Protein AF-A0A2E0SCM3-F1 (afdb_monomer)

Sequence (225 aa):
MTEDISVTEDDSVKTGTGQPQTIWQNRWVLVVGIIVVVPALVLLMLDLDSKPVPVPPQSAEEMLAIEAEMMPDSPSEELDEPGIYNARFYEVKQVVFPDDEYVIGVEVNGHACAYLLAGMNDIDQHIVHHQLGGQEFTVTYCDKSECIAVYDKAGTTAEIRNGGFSGETLWILYDGQRFEQDAEEIPLKSFPSVKTTWAEWKQQHPETLVYVGLGMSHGPTLKDE

pLDDT: mean 77.99, std 21.01, range [32.34, 98.69]

Solvent-accessible surface area (backbone atoms only — not comparable to full-atom values): 13600 Å² total; per-residue (Å²): 132,80,90,82,89,86,89,83,90,84,87,88,86,82,88,86,91,80,86,88,82,74,92,77,81,59,66,65,60,57,55,51,45,54,68,46,50,49,56,49,49,49,54,61,69,49,56,89,75,65,65,76,75,77,70,70,72,71,42,75,64,51,49,48,48,51,48,43,69,76,45,57,96,51,62,59,99,69,42,75,40,75,39,37,70,84,69,71,69,37,51,61,88,48,46,37,73,66,53,80,40,51,21,42,40,37,72,35,89,93,39,41,37,35,37,32,50,70,23,22,57,50,97,78,37,30,32,39,42,46,76,49,68,91,43,47,32,35,45,36,40,30,70,75,61,66,47,73,48,33,32,47,40,79,94,58,88,66,59,70,25,40,34,41,47,61,86,57,39,40,22,34,27,45,82,94,40,79,37,54,69,85,49,87,79,55,98,59,50,79,40,81,68,42,84,43,36,40,47,64,48,44,69,78,39,69,83,20,35,35,33,57,50,95,55,71,76,84,51,69,55,53,57,86,131

Foldseek 3Di:
DDDDDDDDDDDDDDDDDDDDDDPPPPPVVVVCCCVPVVVVVVVVVVPPPPPPPCPPPCPVVNVVVVVCVVPPLFDPLPDWAAAAEPFDWDAPVFWDDDQQFKWKWDDDPNAIATEGLLQQADQRRQWYWDQDPNWTKIWGAQPQVRDTFIFGCPPDPWGFTFSGDDNSFTWTQTPNDIDTPPDPPPPTDTDDIDIDGNNVRCVVVVGYIYGRHPDCSPHGGTDDD

Structure (mmCIF, N/CA/C/O backbone):
data_AF-A0A2E0SCM3-F1
#
_entry.id   AF-A0A2E0SCM3-F1
#
loop_
_atom_site.group_PDB
_atom_site.id
_atom_site.type_symbol
_atom_site.label_atom_id
_atom_site.label_alt_id
_atom_site.label_comp_id
_atom_site.label_asym_id
_atom_site.label_entity_id
_atom_site.label_seq_id
_atom_site.pdbx_PDB_ins_code
_atom_site.Cartn_x
_atom_site.Cartn_y
_atom_site.Cartn_z
_atom_site.occupancy
_atom_site.B_iso_or_equiv
_atom_site.auth_seq_id
_atom_site.auth_comp_id
_atom_site.auth_asym_id
_atom_site.auth_atom_id
_atom_site.pdbx_PDB_model_num
ATOM 1 N N . MET A 1 1 ? -61.431 -28.759 -61.951 1.00 33.09 1 MET A N 1
ATOM 2 C CA . MET A 1 1 ? -62.354 -29.607 -62.730 1.00 33.09 1 MET A CA 1
ATOM 3 C C . MET A 1 1 ? -61.650 -29.955 -64.029 1.00 33.09 1 MET A C 1
ATOM 5 O O . MET A 1 1 ? -61.246 -29.010 -64.692 1.00 33.09 1 MET A O 1
ATOM 9 N N . THR A 1 2 ? -61.501 -31.268 -64.282 1.00 35.12 2 THR A N 1
ATOM 10 C CA . THR A 1 2 ? -61.249 -31.978 -65.567 1.00 35.12 2 THR A CA 1
ATOM 11 C C . THR A 1 2 ? -59.959 -31.618 -66.325 1.00 35.12 2 THR A C 1
ATOM 13 O O . THR A 1 2 ? -59.787 -30.471 -66.715 1.00 35.12 2 THR A O 1
ATOM 16 N N . GLU A 1 3 ? -58.947 -32.503 -66.398 1.00 35.50 3 GLU A N 1
ATOM 17 C CA . GLU A 1 3 ? -58.822 -33.647 -67.353 1.00 35.50 3 GLU A CA 1
ATOM 18 C C . GLU A 1 3 ? -58.949 -33.140 -68.809 1.00 35.50 3 GLU A C 1
ATOM 20 O O . GLU A 1 3 ? -59.887 -32.416 -69.113 1.00 35.50 3 GLU A O 1
ATOM 25 N N . ASP A 1 4 ? -58.074 -33.410 -69.779 1.00 36.94 4 ASP A N 1
ATOM 26 C CA . ASP A 1 4 ? -57.231 -34.577 -70.041 1.00 36.94 4 ASP A CA 1
ATOM 27 C C . ASP A 1 4 ? -56.356 -34.298 -71.303 1.00 36.94 4 ASP A C 1
ATOM 29 O O . ASP A 1 4 ? -56.582 -33.303 -71.992 1.00 36.94 4 ASP A O 1
ATOM 33 N N . ILE A 1 5 ? -55.467 -35.239 -71.661 1.00 35.06 5 ILE A N 1
ATOM 34 C CA . ILE A 1 5 ? -54.971 -35.532 -73.036 1.00 35.06 5 ILE A CA 1
ATOM 35 C C . ILE A 1 5 ? -53.894 -34.612 -73.671 1.00 35.06 5 ILE A C 1
ATOM 37 O O . ILE A 1 5 ? -54.154 -33.517 -74.159 1.00 35.06 5 ILE A O 1
ATOM 41 N N . SER A 1 6 ? -52.669 -35.126 -73.850 1.00 33.53 6 SER A N 1
ATOM 42 C CA . SER A 1 6 ? -52.218 -35.822 -75.083 1.00 33.53 6 SER A CA 1
ATOM 43 C C . SER A 1 6 ? -50.693 -35.956 -75.144 1.00 33.53 6 SER A C 1
ATOM 45 O O . SER A 1 6 ? -49.940 -34.990 -75.081 1.00 33.53 6 SER A O 1
ATOM 47 N N . VAL A 1 7 ? -50.269 -37.203 -75.323 1.00 34.19 7 VAL A N 1
ATOM 48 C CA . VAL A 1 7 ? -48.947 -37.643 -75.771 1.00 34.19 7 VAL A CA 1
ATOM 49 C C . VAL A 1 7 ? -48.862 -37.487 -77.290 1.00 34.19 7 VAL A C 1
ATOM 51 O O . VAL A 1 7 ? -49.822 -37.837 -77.974 1.00 34.19 7 VAL A O 1
ATOM 54 N N . THR A 1 8 ? -47.698 -37.097 -77.814 1.00 34.69 8 THR A N 1
ATOM 55 C CA . THR A 1 8 ? -47.214 -37.593 -79.115 1.00 34.69 8 THR A CA 1
ATOM 56 C C . THR A 1 8 ? -45.707 -37.835 -79.060 1.00 34.69 8 THR A C 1
ATOM 58 O O . THR A 1 8 ? -44.917 -36.897 -78.952 1.00 34.69 8 THR A O 1
ATOM 61 N N . GLU A 1 9 ? -45.353 -39.117 -79.118 1.00 34.22 9 GLU A N 1
ATOM 62 C CA . GLU A 1 9 ? -44.085 -39.667 -79.603 1.00 34.22 9 GLU A CA 1
ATOM 63 C C . GLU A 1 9 ? -43.934 -39.434 -81.116 1.00 34.22 9 GLU A C 1
ATOM 65 O O . GLU A 1 9 ? -44.921 -39.532 -81.838 1.00 34.22 9 GLU A O 1
ATOM 70 N N . ASP A 1 10 ? -42.712 -39.153 -81.572 1.00 35.81 10 ASP A N 1
ATOM 71 C CA . ASP A 1 10 ? -41.994 -39.777 -82.708 1.00 35.81 10 ASP A CA 1
ATOM 72 C C . ASP A 1 10 ? -40.647 -39.019 -82.809 1.00 35.81 10 ASP A C 1
ATOM 74 O O . ASP A 1 10 ? -40.594 -37.812 -82.604 1.00 35.81 10 ASP A O 1
ATOM 78 N N . ASP A 1 11 ? -39.483 -39.618 -83.032 1.00 34.16 11 ASP A N 1
ATOM 79 C CA . ASP A 1 11 ? -39.245 -40.531 -84.133 1.00 34.16 11 ASP A CA 1
ATOM 80 C C . ASP A 1 11 ? -38.035 -41.435 -83.851 1.00 34.16 11 ASP A C 1
ATOM 82 O O . ASP A 1 11 ? -37.030 -41.059 -83.236 1.00 34.16 11 ASP A O 1
ATOM 86 N N . SER A 1 12 ? -38.173 -42.664 -84.322 1.00 32.34 12 SER A N 1
ATOM 87 C CA . SER A 1 12 ? -37.264 -43.786 -84.177 1.00 32.34 12 SER A CA 1
ATOM 88 C C . SER A 1 12 ? -36.348 -43.867 -85.395 1.00 32.34 12 SER A C 1
ATOM 90 O O . SER A 1 12 ? -36.829 -43.966 -86.518 1.00 32.34 12 SER A O 1
ATOM 92 N N . VAL A 1 13 ? -35.028 -43.986 -85.202 1.00 34.03 13 VAL A N 1
ATOM 93 C CA . VAL A 1 13 ? -34.182 -44.657 -86.205 1.00 34.03 13 VAL A CA 1
ATOM 94 C C . VAL A 1 13 ? -33.402 -45.793 -85.562 1.00 34.03 13 VAL A C 1
ATOM 96 O O . VAL A 1 13 ? -32.619 -45.638 -84.626 1.00 34.03 13 VAL A O 1
ATOM 99 N N . LYS A 1 14 ? -33.704 -46.969 -86.105 1.00 37.47 14 LYS A N 1
ATOM 100 C CA . LYS A 1 14 ? -33.344 -48.313 -85.687 1.00 37.47 14 LYS A CA 1
ATOM 101 C C . LYS A 1 14 ? -31.985 -48.767 -86.237 1.00 37.47 14 LYS A C 1
ATOM 103 O O . LYS A 1 14 ? -31.681 -48.606 -87.411 1.00 37.47 14 LYS A O 1
ATOM 108 N N . THR A 1 15 ? -31.281 -49.481 -85.358 1.00 34.41 15 THR A N 1
ATOM 109 C CA . THR A 1 15 ? -30.614 -50.783 -85.570 1.00 34.41 15 THR A CA 1
ATOM 110 C C . THR A 1 15 ? -29.475 -50.922 -86.585 1.00 34.41 15 THR A C 1
ATOM 112 O O . THR A 1 15 ? -29.696 -51.050 -87.786 1.00 34.41 15 THR A O 1
ATOM 115 N N . GLY A 1 16 ? -28.275 -51.152 -86.044 1.00 32.72 16 GLY A N 1
ATOM 116 C CA . GLY A 1 16 ? -27.261 -52.039 -86.616 1.00 32.72 16 GLY A CA 1
ATOM 117 C C . GLY A 1 16 ? -27.024 -53.224 -85.671 1.00 32.72 16 GLY A C 1
ATOM 118 O O . GLY A 1 16 ? -26.808 -53.045 -84.477 1.00 32.72 16 GLY A O 1
ATOM 119 N N . THR A 1 17 ? -27.141 -54.434 -86.206 1.00 39.59 17 THR A N 1
ATOM 120 C CA . THR A 1 17 ? -27.126 -55.741 -85.533 1.00 39.59 17 THR A CA 1
ATOM 121 C C . THR A 1 17 ? -25.715 -56.301 -85.316 1.00 39.59 17 THR A C 1
ATOM 123 O O . THR A 1 17 ? -24.939 -56.371 -86.266 1.00 39.59 17 THR A O 1
ATOM 126 N N . GLY A 1 18 ? -25.432 -56.822 -84.115 1.00 36.69 18 GLY A N 1
ATOM 127 C CA . GLY A 1 18 ? -24.276 -57.678 -83.810 1.00 36.69 18 GLY A CA 1
ATOM 128 C C . GLY A 1 18 ? -24.425 -58.352 -82.436 1.00 36.69 18 GLY A C 1
ATOM 129 O O . GLY A 1 18 ? -24.548 -57.673 -81.426 1.00 36.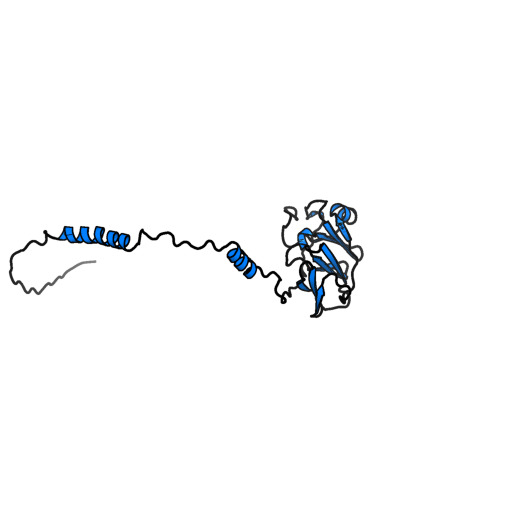69 18 GLY A O 1
ATOM 130 N N . GLN A 1 19 ? -24.495 -59.685 -82.421 1.00 50.09 19 GLN A N 1
ATOM 131 C CA . GLN A 1 19 ? -24.787 -60.582 -81.283 1.00 50.09 19 GLN A CA 1
ATOM 132 C C . GLN A 1 19 ? -23.642 -60.673 -80.227 1.00 50.09 19 GLN A C 1
ATOM 134 O O . GLN A 1 19 ? -22.549 -60.161 -80.461 1.00 50.09 19 GLN A O 1
ATOM 139 N N . PRO A 1 20 ? -23.893 -61.278 -79.041 1.00 51.25 20 PRO A N 1
ATOM 140 C CA . PRO A 1 20 ? -23.426 -60.805 -77.739 1.00 51.25 20 PRO A CA 1
ATOM 141 C C . PRO A 1 20 ? -22.122 -61.467 -77.288 1.00 51.25 20 PRO A C 1
ATOM 143 O O . PRO A 1 20 ? -21.941 -62.671 -77.452 1.00 51.25 20 PRO A O 1
ATOM 146 N N . GLN A 1 21 ? -21.246 -60.710 -76.628 1.00 51.94 21 GLN A N 1
ATOM 147 C CA . GLN A 1 21 ? -20.108 -61.265 -75.889 1.00 51.94 21 GLN A CA 1
ATOM 148 C C . GLN A 1 21 ? -20.103 -60.686 -74.463 1.00 51.94 21 GLN A C 1
ATOM 150 O O . GLN A 1 21 ? -19.608 -59.598 -74.190 1.00 51.94 21 GLN A O 1
ATOM 155 N N . THR A 1 22 ? -20.793 -61.415 -73.581 1.00 55.91 22 THR A N 1
ATOM 156 C CA . THR A 1 22 ? -20.520 -61.594 -72.141 1.00 55.91 22 THR A CA 1
ATOM 157 C C . THR A 1 22 ? -20.035 -60.377 -71.333 1.00 55.91 22 THR A C 1
ATOM 159 O O . THR A 1 22 ? -18.894 -60.325 -70.880 1.00 55.91 22 THR A O 1
ATOM 162 N N . ILE A 1 23 ? -20.948 -59.466 -70.973 1.00 48.22 23 ILE A N 1
ATOM 163 C CA . ILE A 1 23 ? -20.692 -58.384 -69.986 1.00 48.22 23 ILE A CA 1
ATOM 164 C C . ILE A 1 23 ? -20.693 -58.918 -68.526 1.00 48.22 23 ILE A C 1
ATOM 166 O O . ILE A 1 23 ? -20.722 -58.163 -67.558 1.00 48.22 23 ILE A O 1
ATOM 170 N N . TRP A 1 24 ? -20.651 -60.240 -68.328 1.00 49.00 24 TRP A N 1
ATOM 171 C CA . TRP A 1 24 ? -20.703 -60.874 -67.002 1.00 49.00 24 TRP A CA 1
ATOM 172 C C . TRP A 1 24 ? -19.379 -61.458 -66.506 1.00 49.00 24 TRP A C 1
ATOM 174 O O . TRP A 1 24 ? -19.343 -61.989 -65.401 1.00 49.00 24 TRP A O 1
ATOM 184 N N . GLN A 1 25 ? -18.282 -61.336 -67.258 1.00 52.28 25 GLN A N 1
ATOM 185 C CA . GLN A 1 25 ? -17.057 -62.060 -66.904 1.00 52.28 25 GLN A CA 1
ATOM 186 C C . GLN A 1 25 ? -16.047 -61.258 -66.061 1.00 52.28 25 GLN A C 1
ATOM 188 O O . GLN A 1 25 ? -15.211 -61.865 -65.399 1.00 52.28 25 GLN A O 1
ATOM 193 N N . ASN A 1 26 ? -16.150 -59.918 -65.983 1.00 47.44 26 ASN A N 1
ATOM 194 C CA . ASN A 1 26 ? -15.075 -59.098 -65.385 1.00 47.44 26 ASN A CA 1
ATOM 195 C C . ASN A 1 26 ? -15.511 -58.062 -64.323 1.00 47.44 26 ASN A C 1
ATOM 197 O O . ASN A 1 26 ? -14.674 -57.298 -63.844 1.00 47.44 26 ASN A O 1
ATOM 201 N N . ARG A 1 27 ? -16.780 -58.018 -63.886 1.00 52.34 27 ARG A N 1
ATOM 202 C CA . ARG A 1 27 ? -17.211 -57.005 -62.889 1.00 52.34 27 ARG A CA 1
ATOM 203 C C . ARG A 1 27 ? -16.750 -57.284 -61.454 1.00 52.34 27 ARG A C 1
ATOM 205 O O . ARG A 1 27 ? -16.644 -56.345 -60.676 1.00 52.34 27 ARG A O 1
ATOM 212 N N . TRP A 1 28 ? -16.409 -58.524 -61.111 1.00 48.34 28 TRP A N 1
ATOM 213 C CA . TRP A 1 28 ? -15.899 -58.860 -59.773 1.00 48.34 28 TRP A CA 1
ATOM 214 C C . TRP A 1 28 ? -14.432 -58.446 -59.597 1.00 48.34 28 TRP A C 1
ATOM 216 O O . TRP A 1 28 ? -14.030 -58.047 -58.509 1.00 48.34 28 TRP A O 1
ATOM 226 N N . VAL A 1 29 ? -13.651 -58.445 -60.684 1.00 52.56 29 VAL A N 1
ATOM 227 C CA . VAL A 1 29 ? -12.233 -58.046 -60.666 1.00 52.56 29 VAL A CA 1
ATOM 228 C C . VAL A 1 29 ? -12.084 -56.539 -60.413 1.00 52.56 29 VAL A C 1
ATOM 230 O O . VAL A 1 29 ? -11.175 -56.127 -59.698 1.00 52.56 29 VAL A O 1
ATOM 233 N N . LEU A 1 30 ? -13.015 -55.715 -60.913 1.00 50.59 30 LEU A N 1
ATOM 234 C CA . LEU A 1 30 ? -13.001 -54.263 -60.686 1.00 50.59 30 LEU A CA 1
ATOM 235 C C . LEU A 1 30 ? -13.443 -53.869 -59.266 1.00 50.59 30 LEU A C 1
ATOM 237 O O . LEU A 1 30 ? -12.886 -52.933 -58.700 1.00 50.59 30 LEU A O 1
ATOM 241 N N . VAL A 1 31 ? -14.394 -54.592 -58.662 1.00 53.22 31 VAL A N 1
ATOM 242 C CA . VAL A 1 31 ? -14.864 -54.298 -57.293 1.00 53.22 31 VAL A CA 1
ATOM 243 C C . VAL A 1 31 ? -13.856 -54.772 -56.240 1.00 53.22 31 VAL A C 1
ATOM 245 O O . VAL A 1 31 ? -13.571 -54.038 -55.299 1.00 53.22 31 VAL A O 1
ATOM 248 N N . VAL A 1 32 ? -13.249 -55.951 -56.418 1.00 55.50 32 VAL A N 1
ATOM 249 C CA . VAL A 1 32 ? -12.236 -56.471 -55.480 1.00 55.50 32 VAL A CA 1
ATOM 250 C C . VAL A 1 32 ? -10.904 -55.730 -55.628 1.00 55.50 32 VAL A C 1
ATOM 252 O O . VAL A 1 32 ? -10.264 -55.420 -54.628 1.00 55.50 32 VAL A O 1
ATOM 255 N N . GLY A 1 33 ? -10.510 -55.372 -56.855 1.00 54.66 33 GLY A N 1
ATOM 256 C CA . GLY A 1 33 ? -9.291 -54.604 -57.103 1.00 54.66 33 GLY A CA 1
ATOM 257 C C . GLY A 1 33 ? -9.319 -53.232 -56.428 1.00 54.66 33 GLY A C 1
ATOM 258 O O . GLY A 1 33 ? -8.386 -52.887 -55.719 1.00 54.66 33 GLY A O 1
ATOM 259 N N . ILE A 1 34 ? -10.405 -52.467 -56.563 1.00 57.34 34 ILE A N 1
ATOM 260 C CA . ILE A 1 34 ? -10.479 -51.118 -55.977 1.00 57.34 34 ILE A CA 1
ATOM 261 C C . ILE A 1 34 ? -10.612 -51.169 -54.446 1.00 57.34 34 ILE A C 1
ATOM 263 O O . ILE A 1 34 ? -9.966 -50.384 -53.760 1.00 57.34 34 ILE A O 1
ATOM 267 N N . ILE A 1 35 ? -11.387 -52.109 -53.893 1.00 60.09 35 ILE A N 1
ATOM 268 C CA . ILE A 1 35 ? -11.626 -52.192 -52.439 1.00 60.09 35 ILE A CA 1
ATOM 269 C C . ILE A 1 35 ? -10.451 -52.824 -51.682 1.00 60.09 35 ILE A C 1
ATOM 271 O O . ILE A 1 35 ? -10.325 -52.589 -50.489 1.00 60.09 35 ILE A O 1
ATOM 275 N N . VAL A 1 36 ? -9.579 -53.601 -52.332 1.00 66.12 36 VAL A N 1
ATOM 276 C CA . VAL A 1 36 ? -8.421 -54.225 -51.662 1.00 66.12 36 VAL A CA 1
ATOM 277 C C . VAL A 1 36 ? -7.118 -53.521 -52.021 1.00 66.12 36 VAL A C 1
ATOM 279 O O . VAL A 1 36 ? -6.332 -53.215 -51.133 1.00 66.12 36 VAL A O 1
ATOM 282 N N . VAL A 1 37 ? -6.885 -53.215 -53.300 1.00 68.69 37 VAL A N 1
ATOM 283 C CA . VAL A 1 37 ? -5.600 -52.662 -53.757 1.00 68.69 37 VAL A CA 1
ATOM 284 C C . VAL A 1 37 ? -5.450 -51.198 -53.363 1.00 68.69 37 VAL A C 1
ATOM 286 O O . VAL A 1 37 ? -4.350 -50.800 -53.007 1.00 68.69 37 VAL A O 1
ATOM 289 N N . VAL A 1 38 ? -6.525 -50.400 -53.360 1.00 69.69 38 VAL A N 1
ATOM 290 C CA . VAL A 1 38 ? -6.443 -48.990 -52.940 1.00 69.69 38 VAL A CA 1
ATOM 291 C C . VAL A 1 38 ? -6.158 -48.862 -51.441 1.00 69.69 38 VAL A C 1
ATOM 293 O O . VAL A 1 38 ? -5.183 -48.194 -51.115 1.00 69.69 38 VAL A O 1
ATOM 296 N N . PRO A 1 39 ? -6.887 -4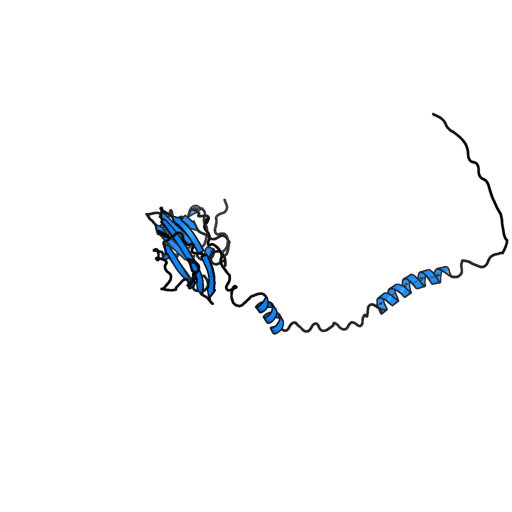9.512 -50.511 1.00 66.81 39 PRO A N 1
ATOM 297 C CA . PRO A 1 39 ? -6.512 -49.452 -49.101 1.00 66.81 39 PRO A CA 1
ATOM 298 C C . PRO A 1 39 ? -5.202 -50.181 -48.801 1.00 66.81 39 PRO A C 1
ATOM 300 O O . PRO A 1 39 ? -4.489 -49.726 -47.919 1.00 66.81 39 PRO A O 1
ATOM 303 N N . ALA A 1 40 ? -4.823 -51.232 -49.540 1.00 70.19 40 ALA A N 1
ATOM 304 C CA . ALA A 1 40 ? -3.498 -51.841 -49.395 1.00 70.19 40 ALA A CA 1
ATOM 305 C C . ALA A 1 40 ? -2.373 -50.909 -49.870 1.00 70.19 40 ALA A C 1
ATOM 307 O O . ALA A 1 40 ? -1.349 -50.840 -49.208 1.00 70.19 40 ALA A O 1
ATOM 308 N N . LEU A 1 41 ? -2.555 -50.154 -50.960 1.00 67.88 41 LEU A N 1
ATOM 309 C CA . LEU A 1 41 ? -1.603 -49.132 -51.412 1.00 67.88 41 LEU A CA 1
ATOM 310 C C . LEU A 1 41 ? -1.579 -47.920 -50.483 1.00 67.88 41 LEU A C 1
ATOM 312 O O . LEU A 1 41 ? -0.511 -47.369 -50.265 1.00 67.88 41 LEU A O 1
ATOM 316 N N . VAL A 1 42 ? -2.720 -47.520 -49.918 1.00 66.50 42 VAL A N 1
ATOM 317 C CA . VAL A 1 42 ? -2.786 -46.477 -48.886 1.00 66.50 42 VAL A CA 1
ATOM 318 C C . VAL A 1 42 ? -2.102 -46.958 -47.608 1.00 66.50 42 VAL A C 1
ATOM 320 O O . VAL A 1 42 ? -1.352 -46.194 -47.032 1.00 66.50 42 VAL A O 1
ATOM 323 N N . LEU A 1 43 ? -2.258 -48.222 -47.206 1.00 62.66 43 LEU A N 1
ATOM 324 C CA . LEU A 1 43 ? -1.528 -48.831 -46.083 1.00 62.66 43 LEU A CA 1
ATOM 325 C C . LEU A 1 43 ? -0.038 -49.065 -46.381 1.00 62.66 43 LEU A C 1
ATOM 327 O O . LEU A 1 43 ? 0.754 -49.117 -45.452 1.00 62.66 43 LEU A O 1
ATOM 331 N N . LEU A 1 44 ? 0.344 -49.214 -47.653 1.00 64.38 44 LEU A N 1
ATOM 332 C CA . LEU A 1 44 ? 1.738 -49.332 -48.095 1.00 64.38 44 LEU A CA 1
ATOM 333 C C . LEU A 1 44 ? 2.418 -47.954 -48.214 1.00 64.38 44 LEU A C 1
ATOM 335 O O . LEU A 1 44 ? 3.616 -47.849 -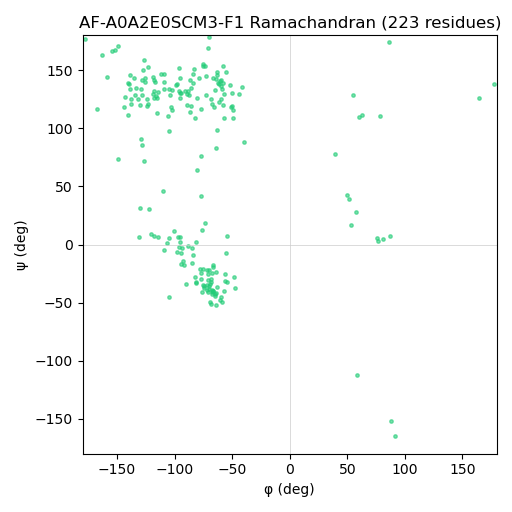47.994 1.00 64.38 44 LEU A O 1
ATOM 339 N N . MET A 1 45 ? 1.661 -46.909 -48.578 1.00 61.06 45 MET A N 1
ATOM 340 C CA . MET A 1 45 ? 2.104 -45.504 -48.634 1.00 61.06 45 MET A CA 1
ATOM 341 C C . MET A 1 45 ? 2.061 -44.824 -47.262 1.00 61.06 45 MET A C 1
ATOM 343 O O . MET A 1 45 ? 2.838 -43.908 -47.006 1.00 61.06 45 MET A O 1
ATOM 347 N N . LEU A 1 46 ? 1.174 -45.270 -46.368 1.00 56.56 46 LEU A N 1
ATOM 348 C CA . LEU A 1 46 ? 1.249 -45.010 -44.935 1.00 56.56 46 LEU A CA 1
ATOM 349 C C . LEU A 1 46 ? 2.318 -45.935 -44.364 1.00 56.56 46 LEU A C 1
ATOM 351 O O . LEU A 1 46 ? 2.008 -46.967 -43.784 1.00 56.56 46 LEU A O 1
ATOM 355 N N . ASP A 1 47 ? 3.568 -45.557 -44.604 1.00 54.91 47 ASP A N 1
ATOM 356 C CA . ASP A 1 47 ? 4.797 -46.158 -44.101 1.00 54.91 47 ASP A CA 1
ATOM 357 C C . ASP A 1 47 ? 4.655 -46.591 -42.622 1.00 54.91 47 ASP A C 1
ATOM 359 O O . ASP A 1 47 ? 4.945 -45.845 -41.681 1.00 54.91 47 ASP A O 1
ATOM 363 N N . LEU A 1 48 ? 4.188 -47.828 -42.412 1.00 54.59 48 LEU A N 1
ATOM 364 C CA . LEU A 1 48 ? 4.120 -48.533 -41.124 1.00 54.59 48 LEU A CA 1
ATOM 365 C C . LEU A 1 48 ? 5.515 -48.991 -40.659 1.00 54.59 48 LEU A C 1
ATOM 367 O O . LEU A 1 48 ? 5.630 -49.848 -39.788 1.00 54.59 48 LEU A O 1
ATOM 371 N N . ASP A 1 49 ? 6.567 -48.400 -41.225 1.00 54.44 49 ASP A N 1
ATOM 372 C CA . ASP A 1 49 ? 7.926 -48.408 -40.693 1.00 54.44 49 ASP A CA 1
ATOM 373 C C . ASP A 1 49 ? 8.439 -46.975 -40.470 1.00 54.44 49 ASP A C 1
ATOM 375 O O . ASP A 1 49 ? 9.638 -46.688 -40.512 1.00 54.44 49 ASP A O 1
ATOM 379 N N . SER A 1 50 ? 7.518 -46.052 -40.165 1.00 54.78 50 SER A N 1
ATOM 380 C CA . SER A 1 50 ? 7.861 -44.831 -39.445 1.00 54.78 50 SER A CA 1
ATOM 381 C C . SER A 1 50 ? 8.355 -45.244 -38.061 1.00 54.78 50 SER A C 1
ATOM 383 O O . SER A 1 50 ? 7.604 -45.244 -37.083 1.00 54.78 50 SER A O 1
ATOM 385 N N . LYS A 1 51 ? 9.640 -45.614 -37.964 1.00 51.06 51 LYS A N 1
ATOM 386 C CA . LYS A 1 51 ? 10.368 -45.542 -36.696 1.00 51.06 51 LYS A CA 1
ATOM 387 C C . LYS A 1 51 ? 9.987 -44.198 -36.091 1.00 51.06 51 LYS A C 1
ATOM 389 O O . LYS A 1 51 ? 10.045 -43.215 -36.837 1.00 51.06 51 LYS A O 1
ATOM 394 N N . PRO A 1 52 ? 9.558 -44.142 -34.816 1.00 54.22 52 PRO A N 1
ATOM 395 C CA . PRO A 1 52 ? 9.257 -42.867 -34.193 1.00 54.22 52 PRO A CA 1
ATOM 396 C C . PRO A 1 52 ? 10.453 -41.981 -34.485 1.00 54.22 52 PRO A C 1
ATOM 398 O O . PRO A 1 52 ? 11.577 -42.341 -34.123 1.00 54.22 52 PRO A O 1
ATOM 401 N N . VAL A 1 53 ? 10.231 -40.903 -35.248 1.00 52.00 53 VAL A N 1
ATOM 402 C CA . VAL A 1 53 ? 11.248 -39.869 -35.384 1.00 52.00 53 VAL A CA 1
ATOM 403 C C . VAL A 1 53 ? 11.590 -39.563 -33.937 1.00 52.00 53 VAL A C 1
ATOM 405 O O . VAL A 1 53 ? 10.662 -39.250 -33.181 1.00 52.00 53 VAL A O 1
ATOM 408 N N . PRO A 1 54 ? 12.840 -39.778 -33.496 1.00 50.94 54 PRO A N 1
ATOM 409 C CA . PRO A 1 54 ? 13.209 -39.363 -32.170 1.00 50.94 54 PRO A CA 1
ATOM 410 C C . PRO A 1 54 ? 13.055 -37.855 -32.225 1.00 50.94 54 PRO A C 1
ATOM 412 O O . PRO A 1 54 ? 13.897 -37.162 -32.787 1.00 50.94 54 PRO A O 1
ATOM 415 N N . VAL A 1 55 ? 11.918 -37.365 -31.732 1.00 52.41 55 VAL A N 1
ATOM 416 C CA . VAL A 1 55 ? 11.823 -36.005 -31.249 1.00 52.41 55 VAL A CA 1
ATOM 417 C C . VAL A 1 55 ? 12.921 -36.002 -30.198 1.00 52.41 55 VAL A C 1
ATOM 419 O O . VAL A 1 55 ? 12.800 -36.772 -29.234 1.00 52.41 55 VAL A O 1
ATOM 422 N N . PRO A 1 56 ? 14.058 -35.315 -30.431 1.00 55.00 56 PRO A N 1
ATOM 423 C CA . PRO A 1 56 ? 15.020 -35.169 -29.359 1.00 55.00 56 PRO A CA 1
ATOM 424 C C . PRO A 1 56 ? 14.195 -34.666 -28.173 1.00 55.00 56 PRO A C 1
ATOM 426 O O . PRO A 1 56 ? 13.342 -33.798 -28.392 1.00 55.00 56 PRO A O 1
ATOM 429 N N . PRO A 1 57 ? 14.309 -35.265 -26.970 1.00 57.22 57 PRO A N 1
ATOM 430 C CA . PRO A 1 57 ? 13.687 -34.641 -25.815 1.00 57.22 57 PRO A CA 1
ATOM 431 C C . PRO A 1 57 ? 14.176 -33.204 -25.884 1.00 57.22 57 PRO A C 1
ATOM 433 O O . PRO A 1 57 ? 15.396 -33.032 -25.940 1.00 57.22 57 PRO A O 1
ATOM 436 N N . GLN A 1 58 ? 13.268 -32.224 -26.020 1.00 56.50 58 GLN A N 1
ATOM 437 C CA . GLN A 1 58 ? 13.662 -30.831 -25.844 1.00 56.50 58 GLN A CA 1
ATOM 438 C C . GLN A 1 58 ? 14.418 -30.871 -24.533 1.00 56.50 58 GLN A C 1
ATOM 440 O O . GLN A 1 58 ? 13.851 -31.308 -23.522 1.00 56.50 58 GLN A O 1
ATOM 445 N N . SER A 1 59 ? 15.740 -30.702 -24.602 1.00 61.19 59 SER A N 1
ATOM 446 C CA . SER A 1 59 ? 16.577 -31.026 -23.458 1.00 61.19 59 SER A CA 1
ATOM 447 C C . SER A 1 59 ? 16.054 -30.169 -22.313 1.00 61.19 59 SER A C 1
ATOM 449 O O . SER A 1 59 ? 15.456 -29.120 -22.552 1.00 61.19 59 SER A O 1
ATOM 451 N N . ALA A 1 60 ? 16.223 -30.590 -21.061 1.00 64.75 60 ALA A N 1
ATOM 452 C CA . ALA A 1 60 ? 15.831 -29.723 -19.950 1.00 64.75 60 ALA A CA 1
ATOM 453 C C . ALA A 1 60 ? 16.395 -28.297 -20.136 1.00 64.75 60 ALA A C 1
ATOM 455 O O . ALA A 1 60 ? 15.748 -27.346 -19.740 1.00 64.75 60 ALA A O 1
ATOM 456 N N . GLU A 1 61 ? 17.530 -28.166 -20.833 1.00 59.91 61 GLU A N 1
ATOM 457 C CA . GLU A 1 61 ? 18.132 -26.913 -21.292 1.00 59.91 61 GLU A CA 1
ATOM 458 C C . GLU A 1 61 ? 17.329 -26.169 -22.374 1.00 59.91 61 GLU A C 1
ATOM 460 O O . GLU A 1 61 ? 17.202 -24.961 -22.266 1.00 59.91 61 GLU A O 1
ATOM 465 N N . GLU A 1 62 ? 16.771 -26.829 -23.396 1.00 64.88 62 GLU A N 1
ATOM 466 C CA . GLU A 1 62 ? 15.884 -26.178 -24.378 1.00 64.88 62 GLU A CA 1
ATOM 467 C C . GLU A 1 62 ? 14.532 -25.802 -23.769 1.00 64.88 62 GLU A C 1
ATOM 469 O O . GLU A 1 62 ? 14.010 -24.737 -24.072 1.00 64.88 62 GLU A O 1
ATOM 474 N N . MET A 1 63 ? 13.970 -26.640 -22.891 1.00 62.28 63 MET A N 1
ATOM 475 C CA . MET A 1 63 ? 12.769 -26.276 -22.136 1.00 62.28 63 MET A CA 1
ATOM 476 C C . MET A 1 63 ? 13.048 -25.119 -21.179 1.00 62.28 63 MET A C 1
ATOM 478 O O . MET A 1 63 ? 12.254 -24.194 -21.152 1.00 62.28 63 MET A O 1
ATOM 482 N N . LEU A 1 64 ? 14.184 -25.126 -20.473 1.00 63.50 64 LEU A N 1
ATOM 483 C CA . LEU A 1 64 ? 14.635 -24.003 -19.645 1.00 63.50 64 LEU A CA 1
ATOM 484 C C . LEU A 1 64 ? 14.914 -22.756 -20.481 1.00 63.50 64 LEU A C 1
ATOM 486 O O . LEU A 1 64 ? 14.637 -21.663 -20.020 1.00 63.50 64 LEU A O 1
ATOM 490 N N . ALA A 1 65 ? 15.450 -22.894 -21.693 1.00 63.69 65 ALA A N 1
ATOM 491 C CA . ALA A 1 65 ? 15.708 -21.763 -22.577 1.00 63.69 65 ALA A CA 1
ATOM 492 C C . ALA A 1 65 ? 14.407 -21.167 -23.122 1.00 63.69 65 ALA A C 1
ATOM 494 O O . ALA A 1 65 ? 14.269 -19.953 -23.151 1.00 63.69 65 ALA A O 1
ATOM 495 N N . ILE A 1 66 ? 13.437 -22.004 -23.500 1.00 64.94 66 ILE A N 1
ATOM 496 C CA . ILE A 1 66 ? 12.101 -21.557 -23.910 1.00 64.94 66 ILE A CA 1
ATOM 497 C C . ILE A 1 66 ? 11.353 -20.961 -22.712 1.00 64.94 66 ILE A C 1
ATOM 499 O O . ILE A 1 66 ? 10.698 -19.936 -22.852 1.00 64.94 66 ILE A O 1
ATOM 503 N N . GLU A 1 67 ? 11.461 -21.564 -21.530 1.00 63.88 67 GLU A N 1
ATOM 504 C CA . GLU A 1 67 ? 10.876 -21.058 -20.286 1.00 63.88 67 GLU A CA 1
ATOM 505 C C . GLU A 1 67 ? 1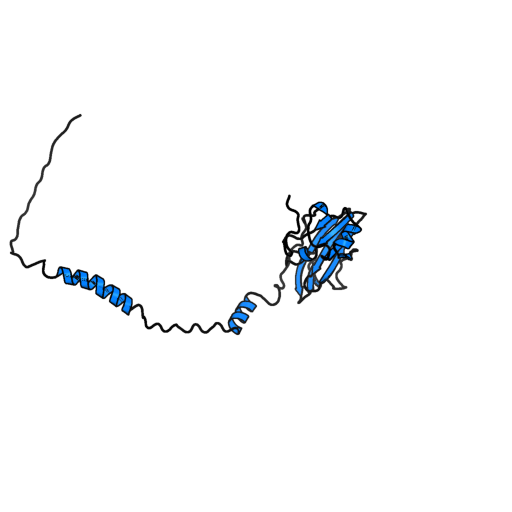1.504 -19.718 -19.883 1.00 63.88 67 GLU A C 1
ATOM 507 O O . GLU A 1 67 ? 10.767 -18.796 -19.564 1.00 63.88 67 GLU A O 1
ATOM 512 N N . ALA A 1 68 ? 12.824 -19.560 -20.013 1.00 62.50 68 ALA A N 1
ATOM 513 C CA . ALA A 1 68 ? 13.541 -18.303 -19.791 1.00 62.50 68 ALA A CA 1
ATOM 514 C C . ALA A 1 68 ? 13.273 -17.247 -20.882 1.00 62.50 68 ALA A C 1
ATOM 516 O O . ALA A 1 68 ? 13.277 -16.052 -20.604 1.00 62.50 68 ALA A O 1
ATOM 517 N N . GLU A 1 69 ? 13.006 -17.650 -22.129 1.00 63.47 69 GLU A N 1
ATO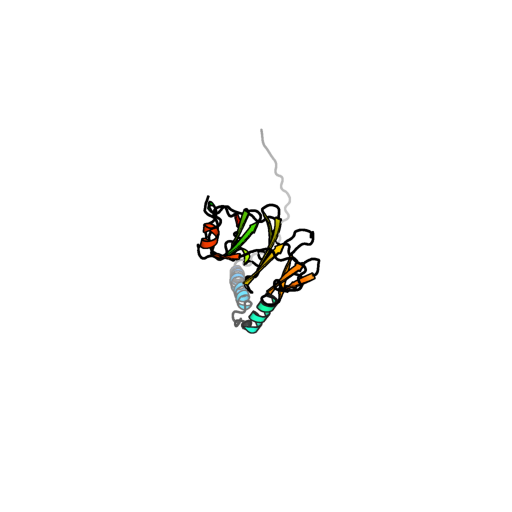M 518 C CA . GLU A 1 69 ? 12.534 -16.729 -23.174 1.00 63.47 69 GLU A CA 1
ATOM 519 C C . GLU A 1 69 ? 11.080 -16.294 -22.934 1.00 63.47 69 GLU A C 1
ATOM 521 O O . GLU A 1 69 ? 10.715 -15.157 -23.233 1.00 63.47 69 GLU A O 1
ATOM 526 N N . MET A 1 70 ? 10.240 -17.181 -22.396 1.00 62.59 70 MET A N 1
ATOM 527 C CA . MET A 1 70 ? 8.836 -16.907 -22.075 1.00 62.59 70 MET A CA 1
ATOM 528 C C . MET A 1 70 ? 8.640 -16.245 -20.701 1.00 62.59 70 MET A C 1
ATOM 530 O O . MET A 1 70 ? 7.571 -15.690 -20.445 1.00 62.59 70 MET A O 1
ATOM 534 N N . MET A 1 71 ? 9.655 -16.278 -19.840 1.00 62.66 71 MET A N 1
ATOM 535 C CA . MET A 1 71 ? 9.728 -15.604 -18.547 1.00 62.66 71 MET A CA 1
ATOM 536 C C . MET A 1 71 ? 11.031 -14.803 -18.506 1.00 62.66 71 MET A C 1
ATOM 538 O O . MET A 1 71 ? 12.040 -15.320 -18.027 1.00 62.66 71 MET A O 1
ATOM 542 N N . PRO A 1 72 ? 11.061 -13.564 -19.027 1.00 53.47 72 PRO A N 1
ATOM 543 C CA . PRO A 1 72 ? 12.267 -12.761 -18.919 1.00 53.47 72 PRO A CA 1
ATOM 544 C C . PRO A 1 72 ? 12.636 -12.613 -17.434 1.00 53.47 72 PRO A C 1
ATOM 546 O O . PRO A 1 72 ? 11.798 -12.216 -16.624 1.00 53.47 72 PRO A O 1
ATOM 549 N N . ASP A 1 73 ? 13.898 -12.900 -17.091 1.00 52.59 73 ASP A N 1
ATOM 550 C CA . ASP A 1 73 ? 14.484 -12.778 -15.737 1.00 52.59 73 ASP A CA 1
ATOM 551 C C . ASP A 1 73 ? 14.338 -11.369 -15.128 1.00 52.59 73 ASP A C 1
ATOM 553 O O . ASP A 1 73 ? 14.670 -11.116 -13.970 1.00 52.59 73 ASP A O 1
ATOM 557 N N . SER A 1 74 ? 13.861 -10.409 -15.912 1.00 50.00 74 SER A N 1
ATOM 558 C CA . SER A 1 74 ? 13.522 -9.067 -15.479 1.00 50.00 74 SER A CA 1
ATOM 559 C C . SER A 1 74 ? 12.162 -8.710 -16.075 1.00 50.00 74 SER A C 1
ATOM 561 O O . SER A 1 74 ? 11.997 -8.848 -17.294 1.00 50.00 74 SER A O 1
ATOM 563 N N . PRO A 1 75 ? 11.182 -8.237 -15.277 1.00 49.84 75 PRO A N 1
ATOM 564 C CA . PRO A 1 75 ? 10.032 -7.565 -15.866 1.00 49.84 75 PRO A CA 1
ATOM 565 C C . PRO A 1 75 ? 10.588 -6.475 -16.784 1.00 49.84 75 PRO A C 1
ATOM 567 O O . PRO A 1 75 ? 11.584 -5.837 -16.439 1.00 49.84 75 PRO A O 1
ATOM 570 N N . SER A 1 76 ? 10.008 -6.321 -17.976 1.00 52.88 76 SER A N 1
ATOM 571 C CA . SER A 1 76 ? 10.455 -5.329 -18.957 1.00 52.88 76 SER A CA 1
ATOM 572 C C . SER A 1 76 ? 10.788 -4.014 -18.249 1.00 52.88 76 SER A C 1
ATOM 574 O O . SER A 1 76 ? 9.967 -3.555 -17.451 1.00 52.88 76 SER A O 1
ATOM 576 N N . GLU A 1 77 ? 11.910 -3.367 -18.585 1.00 54.59 77 GLU A N 1
ATOM 577 C CA . GLU A 1 77 ? 12.287 -2.005 -18.141 1.00 54.59 77 GLU A CA 1
ATOM 578 C C . GLU A 1 77 ? 11.203 -0.922 -18.441 1.00 54.59 77 GLU A C 1
ATOM 580 O O . GLU A 1 77 ? 11.406 0.279 -18.250 1.00 54.59 77 GLU A O 1
ATOM 585 N N . GLU A 1 78 ? 10.032 -1.344 -18.914 1.00 67.12 78 GLU A N 1
ATOM 586 C CA . GLU A 1 78 ? 8.868 -0.606 -19.376 1.00 67.12 78 GLU A CA 1
ATOM 587 C C . GLU A 1 78 ? 7.653 -0.685 -18.443 1.00 67.12 78 GLU A C 1
ATOM 589 O O . GLU A 1 78 ? 6.677 -0.002 -18.746 1.00 67.12 78 GLU A O 1
ATOM 594 N N . LEU A 1 79 ? 7.657 -1.466 -17.345 1.00 85.50 79 LEU A N 1
ATOM 595 C CA . LEU A 1 79 ? 6.455 -1.501 -16.501 1.00 85.50 79 LEU A CA 1
ATOM 596 C C . LEU A 1 79 ? 6.182 -0.092 -15.957 1.00 85.50 79 LEU A C 1
ATOM 598 O O . LEU A 1 79 ? 7.058 0.561 -15.377 1.00 85.50 79 LEU A O 1
ATOM 602 N N . ASP A 1 80 ? 4.979 0.375 -16.261 1.00 91.62 80 ASP A N 1
ATOM 603 C CA . ASP A 1 80 ? 4.446 1.686 -15.930 1.00 91.62 80 ASP A CA 1
ATOM 604 C C . ASP A 1 80 ? 2.932 1.535 -15.764 1.00 91.62 80 ASP A C 1
ATOM 606 O O . ASP A 1 80 ? 2.123 1.906 -16.622 1.00 91.62 80 ASP A O 1
ATOM 610 N N . GLU A 1 81 ? 2.548 0.930 -14.647 1.00 91.69 81 GLU A N 1
ATOM 611 C CA . GLU A 1 81 ? 1.152 0.654 -14.334 1.00 91.69 81 GLU A CA 1
ATOM 612 C C . GLU A 1 81 ? 0.663 1.551 -13.195 1.00 91.69 81 GLU A C 1
ATOM 614 O O . GLU A 1 81 ? 1.398 1.819 -12.238 1.00 91.69 81 GLU A O 1
ATOM 619 N N . PRO A 1 82 ? -0.577 2.064 -13.278 1.00 92.69 82 PRO A N 1
ATOM 620 C CA . PRO A 1 82 ? -1.147 2.801 -12.164 1.00 92.69 82 PRO A CA 1
ATOM 621 C C . PRO A 1 82 ? -1.292 1.884 -10.945 1.00 92.69 82 PRO A C 1
ATOM 623 O O . PRO A 1 82 ? -1.589 0.700 -11.083 1.00 92.69 82 PRO A O 1
ATOM 626 N N . GLY A 1 83 ? -1.163 2.453 -9.747 1.00 92.44 83 GLY A N 1
ATOM 627 C CA . GLY A 1 83 ? -1.648 1.790 -8.543 1.00 92.44 83 GLY A CA 1
ATOM 628 C C . GLY A 1 83 ? -3.179 1.756 -8.483 1.00 92.44 83 GLY A C 1
ATOM 629 O O . GLY A 1 83 ? -3.900 2.300 -9.329 1.00 92.44 83 GLY A O 1
ATOM 630 N N . ILE A 1 84 ? -3.703 1.147 -7.426 1.00 94.19 84 ILE A N 1
ATOM 631 C CA . ILE A 1 84 ? -5.140 0.980 -7.221 1.00 94.19 84 ILE A CA 1
ATOM 632 C C . ILE A 1 84 ? -5.724 2.261 -6.617 1.00 94.19 84 ILE A C 1
ATOM 634 O O . ILE A 1 84 ? -5.504 2.560 -5.448 1.00 94.19 84 ILE A O 1
ATOM 638 N N . TYR A 1 85 ? -6.500 3.009 -7.405 1.00 90.50 85 TYR A N 1
ATOM 639 C CA . TYR A 1 85 ? -7.167 4.245 -6.962 1.00 90.50 85 TYR A CA 1
ATOM 640 C C . TYR A 1 85 ? -8.567 4.031 -6.375 1.00 90.50 85 TYR A C 1
ATOM 642 O O . TYR A 1 85 ? -8.984 4.752 -5.475 1.00 90.50 85 TYR A O 1
ATOM 650 N N . ASN A 1 86 ? -9.311 3.053 -6.894 1.00 88.94 86 ASN A N 1
ATOM 651 C CA . ASN A 1 86 ? -10.702 2.790 -6.512 1.00 88.94 86 ASN A CA 1
ATOM 652 C C . ASN A 1 86 ? -10.803 1.482 -5.726 1.00 88.94 86 ASN A C 1
ATOM 654 O O . ASN A 1 86 ? -11.635 0.622 -6.024 1.00 88.94 86 ASN A O 1
ATOM 658 N N . ALA A 1 87 ? -9.903 1.315 -4.757 1.00 92.56 87 ALA A N 1
ATOM 659 C CA . ALA A 1 87 ? -9.907 0.161 -3.878 1.00 92.56 87 ALA A CA 1
ATOM 660 C C . ALA A 1 87 ? -11.247 0.066 -3.139 1.00 92.56 87 ALA A C 1
ATOM 662 O O . ALA A 1 87 ? -11.812 1.067 -2.686 1.00 92.56 87 ALA A O 1
ATOM 663 N N . ARG A 1 88 ? -11.759 -1.158 -3.007 1.00 93.44 88 ARG A N 1
ATOM 664 C CA . ARG A 1 88 ? -12.918 -1.418 -2.160 1.00 93.44 88 ARG A CA 1
ATOM 665 C C . ARG A 1 88 ? -12.439 -1.692 -0.745 1.00 93.44 88 ARG A C 1
ATOM 667 O O . ARG A 1 88 ? -11.594 -2.555 -0.525 1.00 93.44 88 ARG A O 1
ATOM 674 N N . PHE A 1 89 ? -13.034 -0.976 0.196 1.00 95.25 89 PHE A N 1
ATOM 675 C CA . PHE A 1 89 ? -12.792 -1.150 1.618 1.00 95.25 89 PHE A CA 1
ATOM 676 C C . PHE A 1 89 ? -14.015 -1.771 2.280 1.00 95.25 89 PHE A C 1
ATOM 678 O O . PHE A 1 89 ? -15.156 -1.517 1.881 1.00 95.25 89 PHE A O 1
ATOM 685 N N . TYR A 1 90 ? -13.761 -2.588 3.291 1.00 96.88 90 TYR A N 1
ATOM 686 C CA . TYR A 1 90 ? -14.769 -3.358 4.002 1.00 96.88 90 TYR A CA 1
ATOM 687 C C . TYR A 1 90 ? -14.732 -3.039 5.490 1.00 96.88 90 TYR A C 1
ATOM 689 O O . TYR A 1 90 ? -13.693 -2.682 6.039 1.00 96.88 90 TYR A O 1
ATOM 697 N N . GLU A 1 91 ? -15.865 -3.194 6.160 1.00 97.06 91 GLU A N 1
ATOM 698 C CA . GLU A 1 91 ? -15.909 -3.161 7.616 1.00 97.06 91 GLU A CA 1
ATOM 699 C C . GLU A 1 91 ? -15.366 -4.470 8.207 1.00 97.06 91 GLU A C 1
ATOM 701 O O . GLU A 1 91 ? -15.505 -5.543 7.613 1.00 97.06 91 GLU A O 1
ATOM 706 N N . VAL A 1 92 ? -14.873 -4.415 9.448 1.00 96.62 92 VAL A N 1
ATOM 707 C CA . VAL A 1 92 ? -14.416 -5.586 10.227 1.00 96.62 92 VAL A CA 1
ATOM 708 C C . VAL A 1 92 ? -15.415 -6.749 10.192 1.00 96.62 92 VAL A C 1
ATOM 710 O O . VAL A 1 92 ? -15.039 -7.917 10.125 1.00 96.62 92 VAL A O 1
ATOM 713 N N . LYS A 1 93 ? -16.721 -6.455 10.216 1.00 95.81 93 LYS A N 1
ATOM 714 C CA . LYS A 1 93 ? -17.766 -7.487 10.218 1.00 95.81 93 LYS A CA 1
ATOM 715 C C . LYS A 1 93 ? -17.894 -8.236 8.888 1.00 95.81 93 LYS A C 1
ATOM 717 O O . LYS A 1 93 ? -18.431 -9.340 8.915 1.00 95.81 93 LYS A O 1
ATOM 722 N N . GLN A 1 94 ? -17.438 -7.657 7.778 1.00 95.06 94 GLN A N 1
ATOM 723 C CA . GLN A 1 94 ? -17.576 -8.194 6.419 1.00 95.06 94 GLN A CA 1
ATOM 724 C C . GLN A 1 94 ? -16.386 -9.060 5.998 1.00 95.06 94 GLN A C 1
ATOM 726 O O . GLN A 1 94 ? -16.509 -9.839 5.058 1.00 95.06 94 GLN A O 1
ATOM 731 N N . VAL A 1 95 ? -15.255 -8.945 6.694 1.00 94.56 95 VAL A N 1
ATOM 732 C CA . VAL A 1 95 ? -14.041 -9.699 6.379 1.00 94.56 95 VAL A CA 1
ATOM 733 C C . VAL A 1 95 ? -13.909 -10.958 7.232 1.00 94.56 95 VAL A C 1
ATOM 735 O O . VAL A 1 95 ? -14.401 -11.026 8.363 1.00 94.56 95 VAL A O 1
ATOM 738 N N . VAL A 1 96 ? -13.236 -11.966 6.688 1.00 91.75 96 VAL A N 1
ATOM 739 C CA . VAL A 1 96 ? -12.841 -13.190 7.388 1.00 91.75 96 VAL A CA 1
ATOM 740 C C . VAL A 1 96 ? -11.477 -13.609 6.869 1.00 91.75 96 VAL A C 1
ATOM 742 O O . VAL A 1 96 ? -11.323 -13.840 5.691 1.00 91.75 96 VAL A O 1
ATOM 745 N N . PHE A 1 97 ? -10.474 -13.657 7.729 1.00 91.50 97 PHE A N 1
ATOM 746 C CA . PHE A 1 97 ? -9.158 -14.232 7.455 1.00 91.50 97 PHE A CA 1
ATOM 747 C C . PHE A 1 97 ? -8.469 -14.462 8.810 1.00 91.50 97 PHE A C 1
ATOM 749 O O . PHE A 1 97 ? -8.971 -13.947 9.821 1.00 91.50 97 PHE A O 1
ATOM 756 N N . PRO A 1 98 ? -7.411 -15.291 8.876 1.00 94.56 98 PRO A N 1
ATOM 757 C CA . PRO A 1 98 ? -6.782 -15.654 10.140 1.00 94.56 98 PRO A CA 1
ATOM 758 C C . PRO A 1 98 ? -6.325 -14.443 10.963 1.00 94.56 98 PRO A C 1
ATOM 760 O O . PRO A 1 98 ? -5.968 -13.389 10.445 1.00 94.56 98 PRO A O 1
ATOM 763 N N . ASP A 1 99 ? -6.371 -14.593 12.283 1.00 96.31 99 ASP A N 1
ATOM 764 C CA . ASP A 1 99 ? -6.070 -13.521 13.238 1.00 96.31 99 ASP A CA 1
ATOM 765 C C . ASP A 1 99 ? -4.574 -13.177 13.304 1.00 96.31 99 ASP A C 1
ATOM 767 O O . ASP A 1 99 ? -4.206 -12.074 13.709 1.00 96.31 99 ASP A O 1
ATOM 771 N N . ASP A 1 100 ? -3.732 -14.114 12.883 1.00 96.88 100 ASP A N 1
ATOM 772 C CA . ASP A 1 100 ? -2.284 -14.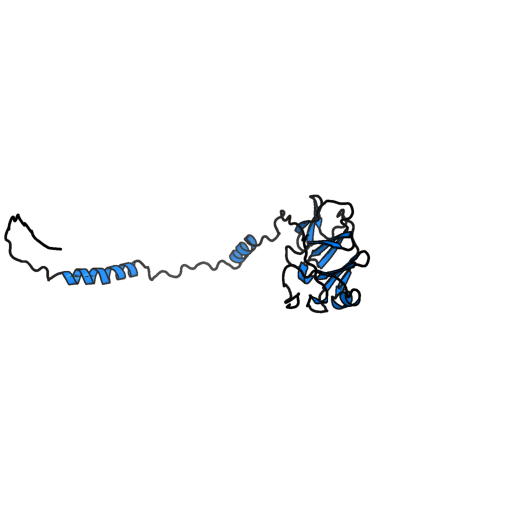004 12.753 1.00 96.88 100 ASP A CA 1
ATOM 773 C C . ASP A 1 100 ? -1.825 -13.469 11.387 1.00 96.88 100 ASP A C 1
ATOM 775 O O . ASP A 1 100 ? -0.628 -13.250 11.208 1.00 96.88 100 ASP A O 1
ATOM 779 N N . GLU A 1 101 ? -2.747 -13.188 10.458 1.00 96.00 101 GLU A N 1
ATOM 780 C CA . GLU A 1 101 ? -2.418 -12.495 9.209 1.00 96.00 101 GLU A CA 1
ATOM 781 C C . GLU A 1 101 ? -1.819 -11.117 9.481 1.00 96.00 101 GLU A C 1
ATOM 783 O O . GLU A 1 101 ? -2.265 -10.380 10.368 1.00 96.00 101 GLU A O 1
ATOM 788 N N . TYR A 1 102 ? -0.830 -10.737 8.676 1.00 97.50 102 TYR A N 1
ATOM 789 C CA . TYR A 1 102 ? -0.216 -9.423 8.787 1.00 97.50 102 TYR A CA 1
ATOM 790 C C . TYR A 1 102 ? -1.010 -8.364 8.029 1.00 97.50 102 TYR A C 1
ATOM 792 O O . TYR A 1 102 ? -1.433 -8.551 6.885 1.00 97.50 102 TYR A O 1
ATOM 800 N N . VAL A 1 103 ? -1.128 -7.197 8.657 1.00 98.38 103 VAL A N 1
ATOM 801 C CA . VAL A 1 103 ? -1.703 -5.997 8.054 1.00 98.38 103 VAL A CA 1
ATOM 802 C C . VAL A 1 103 ? -0.753 -4.811 8.189 1.00 98.38 103 VAL A C 1
ATOM 804 O O . VAL A 1 103 ? 0.002 -4.701 9.160 1.00 98.38 103 VAL A O 1
ATOM 807 N N . ILE A 1 104 ? -0.830 -3.893 7.229 1.00 98.69 104 ILE A N 1
ATOM 808 C CA . ILE A 1 104 ? -0.323 -2.528 7.373 1.00 98.69 104 ILE A CA 1
ATOM 809 C C . ILE A 1 104 ? -1.451 -1.714 8.000 1.00 98.69 104 ILE A C 1
ATOM 811 O O . ILE A 1 104 ? -2.505 -1.540 7.395 1.00 98.69 104 ILE A O 1
ATOM 815 N N . GLY A 1 105 ? -1.257 -1.239 9.220 1.00 98.44 105 GLY A N 1
ATOM 816 C CA . GLY A 1 105 ? -2.168 -0.324 9.891 1.00 98.44 105 GLY A CA 1
ATOM 817 C C . GLY A 1 105 ? -1.810 1.126 9.585 1.00 98.44 105 GLY A C 1
ATOM 818 O O . GLY A 1 105 ? -0.656 1.530 9.750 1.00 98.44 105 GLY A O 1
ATOM 819 N N . VAL A 1 106 ? -2.795 1.917 9.161 1.00 98.50 106 VAL A N 1
ATOM 820 C CA . VAL A 1 106 ? -2.675 3.371 8.986 1.00 98.50 106 VAL A CA 1
ATOM 821 C C . VAL A 1 106 ? -3.818 4.055 9.729 1.00 98.50 106 VAL A C 1
ATOM 823 O O . VAL A 1 106 ? -4.984 3.721 9.523 1.00 98.50 106 VAL A O 1
ATOM 826 N N . GLU A 1 107 ? -3.490 5.036 10.568 1.00 97.88 107 GLU A N 1
ATOM 827 C CA . GLU A 1 107 ? -4.466 5.879 11.262 1.00 97.88 107 GLU A CA 1
ATOM 828 C C . GLU A 1 107 ? -4.284 7.345 10.856 1.00 97.88 107 GLU A C 1
ATOM 830 O O . GLU A 1 107 ? -3.180 7.888 10.909 1.00 97.88 107 GLU A O 1
ATOM 835 N N . VAL A 1 108 ? -5.380 7.998 10.463 1.00 95.94 108 VAL A N 1
ATOM 836 C CA . VAL A 1 108 ? -5.400 9.406 10.066 1.00 95.94 108 VAL A CA 1
ATOM 837 C C . VAL A 1 108 ? -6.614 10.112 10.649 1.00 95.94 108 VAL A C 1
ATOM 839 O O . VAL A 1 108 ? -7.753 9.753 10.357 1.00 95.94 108 VAL A O 1
ATOM 842 N N . ASN A 1 109 ? -6.386 11.160 11.446 1.00 93.94 109 ASN A N 1
ATOM 843 C CA . ASN A 1 109 ? -7.452 11.994 12.014 1.00 93.94 109 ASN A CA 1
ATOM 844 C C . ASN A 1 109 ? -8.570 11.166 12.688 1.00 93.94 109 ASN A C 1
ATOM 846 O O . ASN A 1 109 ? -9.753 11.426 12.470 1.00 93.94 109 ASN A O 1
ATOM 850 N N . GLY A 1 110 ? -8.197 10.130 13.450 1.00 95.25 110 GLY A N 1
ATOM 851 C CA . GLY A 1 110 ? -9.126 9.223 14.136 1.00 95.25 110 GLY A CA 1
ATOM 852 C C . GLY A 1 110 ? -9.811 8.176 13.246 1.00 95.25 110 GLY A C 1
ATOM 853 O O . GLY A 1 110 ? -10.639 7.420 13.742 1.00 95.25 110 GLY A O 1
ATOM 854 N N . HIS A 1 111 ? -9.483 8.113 11.954 1.00 97.69 111 HIS A N 1
ATOM 855 C CA . HIS A 1 111 ? -9.950 7.075 11.037 1.00 97.69 111 HIS A CA 1
ATOM 856 C C . HIS A 1 111 ? -8.833 6.057 10.818 1.00 97.69 111 HIS A C 1
ATOM 858 O O . HIS A 1 111 ? -7.700 6.439 10.540 1.00 97.69 111 HIS A O 1
ATOM 864 N N . ALA A 1 112 ? -9.151 4.769 10.905 1.00 98.31 112 ALA A N 1
ATOM 865 C CA . ALA A 1 112 ? -8.175 3.691 10.790 1.00 98.31 112 ALA A CA 1
ATOM 866 C C . ALA A 1 112 ? -8.470 2.797 9.580 1.00 98.31 112 ALA A C 1
ATOM 868 O O . ALA A 1 112 ? -9.625 2.448 9.320 1.00 98.31 112 ALA A O 1
ATOM 869 N N . CYS A 1 113 ? -7.427 2.377 8.869 1.00 98.62 113 CYS A N 1
ATOM 870 C CA . CYS A 1 113 ? -7.513 1.392 7.798 1.00 98.62 113 CYS A CA 1
ATOM 871 C C . CYS A 1 113 ? -6.407 0.339 7.937 1.00 98.62 113 CYS A C 1
ATOM 873 O O . CYS A 1 113 ? -5.246 0.685 8.150 1.00 98.62 113 CYS A O 1
ATOM 875 N N . ALA A 1 114 ? -6.777 -0.930 7.779 1.00 98.44 114 ALA A N 1
ATOM 876 C CA . ALA A 1 114 ? -5.873 -2.062 7.631 1.00 98.44 114 ALA A CA 1
ATOM 877 C C . ALA A 1 114 ? -5.730 -2.436 6.153 1.00 98.44 114 ALA A C 1
ATOM 879 O O . ALA A 1 114 ? -6.731 -2.514 5.440 1.00 98.44 114 ALA A O 1
ATOM 880 N N . TYR A 1 115 ? -4.511 -2.730 5.711 1.00 97.88 115 TYR A N 1
ATOM 881 C CA . TYR A 1 115 ? -4.228 -3.299 4.393 1.00 97.88 115 TYR A CA 1
ATOM 882 C C . TYR A 1 115 ? -3.635 -4.687 4.587 1.00 97.88 115 TYR A C 1
ATOM 884 O O . TYR A 1 115 ? -2.556 -4.817 5.162 1.00 97.88 115 TYR A O 1
ATOM 892 N N . LEU A 1 116 ? -4.362 -5.719 4.167 1.00 96.69 116 LEU A N 1
ATOM 893 C CA . LEU A 1 116 ? -3.924 -7.106 4.278 1.00 96.69 116 LEU A CA 1
ATOM 894 C C . LEU A 1 116 ? -2.724 -7.351 3.357 1.00 96.69 116 LEU A C 1
ATOM 896 O O . LEU A 1 116 ? -2.861 -7.193 2.145 1.00 96.69 116 LEU A O 1
ATOM 900 N N . LEU A 1 117 ? -1.582 -7.775 3.915 1.00 95.56 117 LEU A N 1
ATOM 901 C CA . LEU A 1 117 ? -0.362 -8.027 3.130 1.00 95.56 117 LEU A CA 1
ATOM 902 C C . LEU A 1 117 ? -0.612 -9.093 2.062 1.00 95.56 117 LEU A C 1
ATOM 904 O O . LEU A 1 117 ? -0.299 -8.877 0.900 1.00 95.56 117 LEU A O 1
ATOM 908 N N . ALA A 1 118 ? -1.274 -10.193 2.428 1.00 92.69 118 ALA A N 1
ATOM 909 C CA . ALA A 1 118 ? -1.648 -11.251 1.492 1.00 92.69 118 ALA A CA 1
ATOM 910 C C . ALA A 1 118 ? -2.488 -10.744 0.302 1.00 92.69 118 ALA A C 1
ATOM 912 O O . ALA A 1 118 ? -2.386 -11.284 -0.799 1.00 92.69 118 ALA A O 1
ATOM 913 N N . GLY A 1 119 ? -3.293 -9.698 0.509 1.00 92.12 119 GLY A N 1
ATOM 914 C CA . GLY A 1 119 ? -4.081 -9.036 -0.534 1.00 92.12 119 GLY A CA 1
ATOM 915 C C . GLY A 1 119 ? -3.290 -8.027 -1.373 1.00 92.12 119 GLY A C 1
ATOM 916 O O . GLY A 1 119 ? -3.868 -7.347 -2.208 1.00 92.12 119 GLY A O 1
ATOM 917 N N . MET A 1 120 ? -1.991 -7.878 -1.132 1.00 93.75 120 MET A N 1
ATOM 918 C CA . MET A 1 120 ? -1.082 -7.001 -1.876 1.00 93.75 120 MET A CA 1
ATOM 919 C C . MET A 1 120 ? 0.073 -7.785 -2.529 1.00 93.75 120 MET A C 1
ATOM 921 O O . MET A 1 120 ? 0.997 -7.172 -3.051 1.00 93.75 120 MET A O 1
ATOM 925 N N . ASN A 1 121 ? 0.022 -9.125 -2.506 1.00 88.69 121 ASN A N 1
ATOM 926 C CA . ASN A 1 121 ? 1.076 -10.014 -3.021 1.00 88.69 121 ASN A CA 1
ATOM 927 C C . ASN A 1 121 ? 1.009 -10.279 -4.533 1.00 88.69 121 ASN A C 1
ATOM 929 O O . ASN A 1 121 ? 1.906 -10.916 -5.075 1.00 88.69 121 ASN A O 1
ATOM 933 N N . ASP A 1 122 ? -0.056 -9.858 -5.211 1.00 82.06 122 ASP A N 1
ATOM 934 C CA . ASP A 1 122 ? -0.153 -10.012 -6.663 1.00 82.06 122 ASP A CA 1
ATOM 935 C C . ASP A 1 122 ? 0.581 -8.872 -7.378 1.00 82.06 122 ASP A C 1
ATOM 937 O O . ASP A 1 122 ? 0.636 -7.742 -6.888 1.00 82.06 122 ASP A O 1
ATOM 941 N N . ILE A 1 123 ? 1.084 -9.166 -8.581 1.00 69.19 123 ILE A N 1
ATOM 942 C CA . ILE A 1 123 ? 1.979 -8.291 -9.356 1.00 69.19 123 ILE A CA 1
ATOM 943 C C . ILE A 1 123 ? 1.411 -6.884 -9.629 1.00 69.19 123 ILE A C 1
ATOM 945 O O . ILE A 1 123 ? 2.167 -5.931 -9.811 1.00 69.19 123 ILE A O 1
ATOM 949 N N . ASP A 1 124 ? 0.084 -6.742 -9.629 1.00 81.50 124 ASP A N 1
ATOM 950 C CA . ASP A 1 124 ? -0.664 -5.508 -9.874 1.00 81.50 124 ASP A CA 1
ATOM 951 C C . ASP A 1 124 ? -1.255 -4.880 -8.592 1.00 81.50 124 ASP A C 1
ATOM 953 O O . ASP A 1 124 ? -1.970 -3.879 -8.656 1.00 81.50 124 ASP A O 1
ATOM 957 N N . GLN A 1 125 ? -0.948 -5.429 -7.408 1.00 89.38 125 GLN A N 1
ATOM 958 C CA . GLN A 1 125 ? -1.562 -5.038 -6.127 1.00 89.38 125 GLN A CA 1
ATOM 959 C C . GLN A 1 125 ? -0.577 -4.459 -5.101 1.00 89.38 125 GLN A C 1
ATOM 961 O O . GLN A 1 125 ? -0.969 -4.135 -3.978 1.00 89.38 125 GLN A O 1
ATOM 966 N N . HIS A 1 126 ? 0.675 -4.233 -5.503 1.00 94.31 126 HIS A N 1
ATOM 967 C CA . HIS A 1 126 ? 1.722 -3.663 -4.651 1.00 94.31 126 HIS A CA 1
ATOM 968 C C . HIS A 1 126 ? 1.488 -2.203 -4.240 1.00 94.31 126 HIS A C 1
ATOM 970 O O . HIS A 1 126 ? 2.106 -1.742 -3.282 1.00 94.31 126 HIS A O 1
ATOM 976 N N . ILE A 1 127 ? 0.635 -1.452 -4.949 1.00 96.12 127 ILE A N 1
ATOM 977 C CA . ILE A 1 127 ? 0.436 -0.008 -4.742 1.00 96.12 127 ILE A CA 1
ATOM 978 C C . ILE A 1 127 ? -1.054 0.310 -4.616 1.00 96.12 127 ILE A C 1
ATOM 980 O O . ILE A 1 127 ? -1.825 0.108 -5.553 1.00 96.12 127 ILE A O 1
ATOM 984 N N . VAL A 1 128 ? -1.452 0.882 -3.479 1.00 96.62 128 VAL A N 1
ATOM 985 C CA . VAL A 1 128 ? -2.828 1.317 -3.203 1.00 96.62 128 VAL A CA 1
ATOM 986 C C . VAL A 1 128 ? -2.837 2.801 -2.853 1.00 96.62 128 VAL A C 1
ATOM 988 O O . VAL A 1 128 ? -2.227 3.230 -1.873 1.00 96.62 128 VAL A O 1
ATOM 991 N N . HIS A 1 129 ? -3.563 3.597 -3.632 1.00 95.81 129 HIS A N 1
ATOM 992 C CA . HIS A 1 129 ? -3.836 4.996 -3.317 1.00 95.81 129 HIS A CA 1
ATOM 993 C C . HIS A 1 129 ? -5.101 5.084 -2.469 1.00 95.81 129 HIS A C 1
ATOM 995 O O . HIS A 1 129 ? -6.128 4.498 -2.808 1.00 95.81 129 HIS A O 1
ATOM 1001 N N . HIS A 1 130 ? -5.050 5.839 -1.374 1.00 95.69 130 HIS A N 1
ATOM 1002 C CA . HIS A 1 130 ? -6.195 5.995 -0.487 1.00 95.69 130 HIS A CA 1
ATOM 1003 C C . HIS A 1 130 ? -6.308 7.436 0.008 1.00 95.69 130 HIS A C 1
ATOM 1005 O O . HIS A 1 130 ? -5.326 8.090 0.360 1.00 95.69 130 HIS A O 1
ATOM 1011 N N . GLN A 1 131 ? -7.545 7.919 0.046 1.00 95.00 131 GLN A N 1
ATOM 1012 C CA . GLN A 1 131 ? -7.938 9.111 0.775 1.00 95.00 131 GLN A CA 1
ATOM 1013 C C . GLN A 1 131 ? -8.724 8.696 2.028 1.00 95.00 131 GLN A C 1
ATOM 1015 O O . GLN A 1 131 ? -9.855 8.229 1.919 1.00 95.00 131 GLN A O 1
ATOM 1020 N N . LEU A 1 132 ? -8.144 8.893 3.214 1.00 95.00 132 LEU A N 1
ATOM 1021 C CA . LEU A 1 132 ? -8.768 8.563 4.502 1.00 95.00 132 LEU A CA 1
ATOM 1022 C C . LEU A 1 132 ? -8.700 9.771 5.436 1.00 95.00 132 LEU A C 1
ATOM 1024 O O . LEU A 1 132 ? -7.661 10.419 5.549 1.00 95.00 132 LEU A O 1
ATOM 1028 N N . GLY A 1 133 ? -9.805 10.100 6.110 1.00 92.69 133 GLY A N 1
ATOM 1029 C CA . GLY A 1 133 ? -9.825 11.195 7.088 1.00 92.69 133 GLY A CA 1
ATOM 1030 C C . GLY A 1 133 ? -9.404 12.560 6.515 1.00 92.69 133 GLY A C 1
ATOM 1031 O O . GLY A 1 133 ? -8.851 13.380 7.247 1.00 92.69 133 GLY A O 1
ATOM 1032 N N . GLY A 1 134 ? -9.619 12.793 5.213 1.00 92.25 134 GLY A N 1
ATOM 1033 C CA . GLY A 1 134 ? -9.225 14.019 4.502 1.00 92.25 134 GLY A CA 1
ATOM 1034 C C . GLY A 1 134 ? -7.752 14.093 4.074 1.00 92.25 134 GLY A C 1
ATOM 1035 O O . GLY A 1 134 ? -7.342 15.123 3.548 1.00 92.25 134 GLY A O 1
ATOM 1036 N N . GLN A 1 135 ? -6.969 13.032 4.282 1.00 93.94 135 GLN A N 1
ATOM 1037 C CA . GLN A 1 135 ? -5.567 12.931 3.876 1.00 93.94 135 GLN A CA 1
ATOM 1038 C C . GLN A 1 135 ? -5.422 11.950 2.712 1.00 93.94 135 GLN A C 1
ATOM 1040 O O . GLN A 1 135 ? -5.947 10.840 2.772 1.00 93.94 135 GLN A O 1
ATOM 1045 N N . GLU A 1 136 ? -4.666 12.339 1.688 1.00 94.94 136 GLU A N 1
ATOM 1046 C CA . GLU A 1 136 ? -4.284 11.460 0.580 1.00 94.94 136 GLU A CA 1
ATOM 1047 C C . GLU A 1 136 ? -2.902 10.867 0.828 1.00 94.94 136 GLU A C 1
ATOM 1049 O O . GLU A 1 136 ? -1.956 11.581 1.173 1.00 94.94 136 GLU A O 1
ATOM 1054 N N . PHE A 1 137 ? -2.777 9.560 0.650 1.00 96.12 137 PHE A N 1
ATOM 1055 C CA . PHE A 1 137 ? -1.516 8.847 0.781 1.00 96.12 137 PHE A CA 1
ATOM 1056 C C . PHE A 1 137 ? -1.509 7.607 -0.113 1.00 96.12 137 PHE A C 1
ATOM 1058 O O . PHE A 1 137 ? -2.526 7.202 -0.677 1.00 96.12 137 PHE A O 1
ATOM 1065 N N . THR A 1 138 ? -0.329 7.023 -0.279 1.00 97.19 138 THR A N 1
ATOM 1066 C CA . THR A 1 138 ? -0.134 5.788 -1.040 1.00 97.19 138 THR A CA 1
ATOM 1067 C C . THR A 1 138 ? 0.534 4.757 -0.158 1.00 97.19 138 THR A C 1
ATOM 1069 O O . THR A 1 138 ? 1.584 5.038 0.412 1.00 97.19 138 THR A O 1
ATOM 1072 N N . VAL A 1 139 ? -0.079 3.585 -0.045 1.00 97.69 139 VAL A N 1
ATOM 1073 C CA . VAL A 1 139 ? 0.485 2.419 0.634 1.00 97.69 139 VAL A CA 1
ATOM 1074 C C . VAL A 1 139 ? 1.157 1.549 -0.410 1.00 97.69 139 VAL A C 1
ATOM 1076 O O . VAL A 1 139 ? 0.560 1.242 -1.440 1.00 97.69 139 VAL A O 1
ATOM 1079 N N . THR A 1 140 ? 2.395 1.162 -0.137 1.00 97.06 140 THR A N 1
ATOM 1080 C CA . THR A 1 140 ? 3.177 0.276 -0.994 1.00 97.06 140 THR A CA 1
ATOM 1081 C C . THR A 1 140 ? 3.677 -0.914 -0.193 1.00 97.06 140 THR A C 1
ATOM 1083 O O . THR A 1 140 ? 4.089 -0.759 0.961 1.00 97.06 140 THR A O 1
ATOM 1086 N N . TYR A 1 141 ? 3.637 -2.090 -0.806 1.00 97.06 141 TYR A N 1
ATOM 1087 C CA . TYR A 1 141 ? 4.171 -3.316 -0.235 1.00 97.06 141 TYR A CA 1
ATOM 1088 C C . TYR A 1 141 ? 4.806 -4.175 -1.321 1.00 97.06 141 TYR A C 1
ATOM 1090 O O . TYR A 1 141 ? 4.152 -4.474 -2.314 1.00 97.06 141 TYR A O 1
ATOM 1098 N N . CYS A 1 142 ? 6.057 -4.579 -1.118 1.00 94.94 142 CYS A N 1
ATOM 1099 C CA . CYS A 1 142 ? 6.741 -5.575 -1.933 1.00 94.94 142 CYS A CA 1
ATOM 1100 C C . CYS A 1 142 ? 6.773 -6.896 -1.162 1.00 94.94 142 CYS A C 1
ATOM 1102 O O . CYS A 1 142 ? 7.366 -6.972 -0.087 1.00 94.94 142 CYS A O 1
ATOM 1104 N N . ASP A 1 143 ? 6.148 -7.936 -1.701 1.00 92.56 143 ASP A N 1
ATOM 1105 C CA . ASP A 1 143 ? 6.128 -9.278 -1.115 1.00 92.56 143 ASP A CA 1
ATOM 1106 C C . ASP A 1 143 ? 7.514 -9.943 -1.149 1.00 92.56 143 ASP A C 1
ATOM 1108 O O . ASP A 1 143 ? 7.874 -10.662 -0.220 1.00 92.56 143 ASP A O 1
ATOM 1112 N N . LYS A 1 144 ? 8.322 -9.638 -2.174 1.00 91.75 144 LYS A N 1
ATOM 1113 C CA . LYS A 1 144 ? 9.679 -10.179 -2.355 1.00 91.75 144 LYS A CA 1
ATOM 1114 C C . LYS A 1 144 ? 10.683 -9.656 -1.329 1.00 91.75 144 LYS A C 1
ATOM 1116 O O . LYS A 1 144 ? 11.396 -10.443 -0.716 1.00 91.75 144 LYS A O 1
ATOM 1121 N N . SER A 1 145 ? 10.739 -8.339 -1.125 1.00 93.50 145 SER A N 1
ATOM 1122 C CA . SER A 1 145 ? 11.659 -7.710 -0.162 1.00 93.50 145 SER A CA 1
ATOM 1123 C C . SER A 1 145 ? 11.042 -7.492 1.224 1.00 93.50 145 SER A C 1
ATOM 1125 O O . SER A 1 145 ? 11.705 -6.983 2.125 1.00 93.50 145 SER A O 1
ATOM 1127 N N . GLU A 1 146 ? 9.760 -7.825 1.392 1.00 94.31 146 GLU A N 1
ATOM 1128 C CA . GLU A 1 146 ? 8.918 -7.456 2.536 1.00 94.31 146 GLU A CA 1
ATOM 1129 C C . GLU A 1 146 ? 8.877 -5.945 2.854 1.00 94.31 146 GLU A C 1
ATOM 1131 O O . GLU A 1 146 ? 8.458 -5.541 3.947 1.00 94.31 146 GLU A O 1
ATOM 1136 N N . CYS A 1 147 ? 9.294 -5.091 1.916 1.00 95.19 147 CYS A N 1
ATOM 1137 C CA . CYS A 1 147 ? 9.371 -3.655 2.133 1.00 95.19 147 CYS A CA 1
ATOM 1138 C C . CYS A 1 147 ? 7.973 -3.027 2.172 1.00 95.19 147 CYS A C 1
ATOM 1140 O O . CYS A 1 147 ? 7.153 -3.217 1.270 1.00 95.19 147 CYS A O 1
ATOM 1142 N N . ILE A 1 148 ? 7.714 -2.252 3.227 1.00 97.12 148 ILE A N 1
ATOM 1143 C CA . ILE A 1 148 ? 6.494 -1.467 3.412 1.00 97.12 148 ILE A CA 1
ATOM 1144 C C . ILE A 1 148 ? 6.879 0.002 3.434 1.00 97.12 148 ILE A C 1
ATOM 1146 O O . ILE A 1 148 ? 7.696 0.423 4.255 1.00 97.12 148 ILE A O 1
ATOM 1150 N N . ALA A 1 149 ? 6.214 0.796 2.604 1.00 96.06 149 ALA A N 1
ATOM 1151 C CA . ALA A 1 149 ? 6.308 2.242 2.681 1.00 96.06 149 ALA A CA 1
ATOM 1152 C C . ALA A 1 149 ? 4.938 2.879 2.468 1.00 96.06 149 ALA A C 1
ATOM 1154 O O . ALA A 1 149 ? 4.162 2.471 1.601 1.00 96.06 149 ALA A O 1
ATOM 1155 N N . VAL A 1 150 ? 4.643 3.902 3.268 1.00 97.12 150 VAL A N 1
ATOM 1156 C CA . VAL A 1 150 ? 3.459 4.739 3.090 1.00 97.12 150 VAL A CA 1
ATOM 1157 C C . VAL A 1 150 ? 3.930 6.156 2.827 1.00 97.12 150 VAL A C 1
ATOM 1159 O O . VAL A 1 150 ? 4.719 6.695 3.602 1.00 97.12 150 VAL A O 1
ATOM 1162 N N . TYR A 1 151 ? 3.466 6.751 1.734 1.00 95.94 151 TYR A N 1
ATOM 1163 C CA . TYR A 1 151 ? 3.879 8.081 1.298 1.00 95.94 151 TYR A CA 1
ATOM 1164 C C . TYR A 1 151 ? 2.716 9.064 1.371 1.00 95.94 151 TYR A C 1
ATOM 1166 O O . TYR A 1 151 ? 1.626 8.797 0.866 1.00 95.94 151 TYR A O 1
ATOM 1174 N N . ASP A 1 152 ? 2.969 10.217 1.977 1.00 93.38 152 ASP A N 1
ATOM 1175 C CA . ASP A 1 152 ? 2.074 11.368 2.007 1.00 93.38 152 ASP A CA 1
ATOM 1176 C C . ASP A 1 152 ? 1.971 11.966 0.593 1.00 93.38 152 ASP A C 1
ATOM 1178 O O . ASP A 1 152 ? 2.990 12.300 -0.014 1.00 93.38 152 ASP A O 1
ATOM 1182 N N . LYS A 1 153 ? 0.749 12.111 0.062 1.00 89.50 153 LYS A N 1
ATOM 1183 C CA . LYS A 1 153 ? 0.507 12.806 -1.216 1.00 89.50 153 LYS A CA 1
ATOM 1184 C C . LYS A 1 153 ? 0.124 14.277 -1.035 1.00 89.50 153 LYS A C 1
ATOM 1186 O O . LYS A 1 153 ? -0.120 14.965 -2.027 1.00 89.50 153 LYS A O 1
ATOM 1191 N N . ALA A 1 154 ? 0.078 14.799 0.192 1.00 79.94 154 ALA A N 1
ATOM 1192 C CA . ALA A 1 154 ? -0.269 16.196 0.418 1.00 79.94 154 ALA A CA 1
ATOM 1193 C C . ALA A 1 154 ? 0.695 17.134 -0.328 1.00 79.94 154 ALA A C 1
ATOM 1195 O O . ALA A 1 154 ? 1.897 17.166 -0.071 1.00 79.94 154 ALA A O 1
ATOM 1196 N N . GLY A 1 155 ? 0.140 17.947 -1.230 1.00 70.75 155 GLY A N 1
ATOM 1197 C CA . GLY A 1 155 ? 0.884 18.995 -1.930 1.00 70.75 155 GLY A CA 1
ATOM 1198 C C . GLY A 1 155 ? 1.592 18.565 -3.218 1.00 70.75 155 GLY A C 1
ATOM 1199 O O . GLY A 1 155 ? 2.298 19.393 -3.790 1.00 70.75 155 GLY A O 1
ATOM 1200 N N . THR A 1 156 ? 1.384 17.338 -3.710 1.00 81.94 156 THR A N 1
ATOM 1201 C CA . THR A 1 156 ? 1.857 16.906 -5.036 1.00 81.94 156 THR A CA 1
ATOM 1202 C C . THR A 1 156 ? 0.715 16.354 -5.888 1.00 81.94 156 THR A C 1
ATOM 1204 O O . THR A 1 156 ? -0.185 15.683 -5.391 1.00 81.94 156 THR A O 1
ATOM 1207 N N . THR A 1 157 ? 0.750 16.632 -7.193 1.00 83.06 157 THR A N 1
ATOM 1208 C CA . THR A 1 157 ? -0.144 16.005 -8.182 1.00 83.06 157 THR A CA 1
ATOM 1209 C C . THR A 1 157 ? 0.520 14.837 -8.901 1.00 83.06 157 THR A C 1
ATOM 1211 O O . THR A 1 157 ? -0.146 14.162 -9.682 1.00 83.06 157 THR A O 1
ATOM 1214 N N . ALA A 1 158 ? 1.817 14.606 -8.675 1.00 86.88 158 ALA A N 1
ATOM 1215 C CA . ALA A 1 158 ? 2.527 13.503 -9.300 1.00 86.88 158 ALA A CA 1
ATOM 1216 C C . ALA A 1 158 ? 1.942 12.160 -8.833 1.00 86.88 158 ALA A C 1
ATOM 1218 O O . ALA A 1 158 ? 1.504 11.991 -7.687 1.00 86.88 158 ALA A O 1
ATOM 1219 N N . GLU A 1 159 ? 1.878 11.210 -9.758 1.00 90.62 159 GLU A N 1
ATOM 1220 C CA . GLU A 1 159 ? 1.429 9.855 -9.469 1.00 90.62 159 GLU A CA 1
ATOM 1221 C C . GLU A 1 159 ? 2.591 9.022 -8.931 1.00 90.62 159 GLU A C 1
ATOM 1223 O O . GLU A 1 159 ? 3.739 9.214 -9.324 1.00 90.62 159 GLU A O 1
ATOM 1228 N N . ILE A 1 160 ? 2.265 8.101 -8.030 1.00 94.00 160 ILE A N 1
ATOM 1229 C CA . ILE A 1 160 ? 3.165 7.046 -7.570 1.00 94.00 160 ILE A CA 1
ATOM 1230 C C . ILE A 1 160 ? 2.701 5.797 -8.316 1.00 94.00 160 ILE A C 1
ATOM 1232 O O . ILE A 1 160 ? 1.548 5.403 -8.175 1.00 94.00 160 ILE A O 1
ATOM 1236 N N . ARG A 1 161 ? 3.536 5.231 -9.177 1.00 94.56 161 ARG A N 1
ATOM 1237 C CA . ARG A 1 161 ? 3.139 4.185 -10.130 1.00 94.56 161 ARG A CA 1
ATOM 1238 C C . ARG A 1 161 ? 4.046 2.967 -9.989 1.00 94.56 161 ARG A C 1
ATOM 1240 O O . ARG A 1 161 ? 5.148 3.080 -9.454 1.00 94.56 161 ARG A O 1
ATOM 1247 N N . ASN A 1 162 ? 3.578 1.809 -10.439 1.00 93.94 162 ASN A N 1
ATOM 1248 C CA . ASN A 1 162 ? 4.357 0.577 -10.410 1.00 93.94 162 ASN A CA 1
ATOM 1249 C C . ASN A 1 162 ? 5.380 0.610 -11.550 1.00 93.94 162 ASN A C 1
ATOM 1251 O O . ASN A 1 162 ? 5.008 0.680 -12.721 1.00 93.94 162 ASN A O 1
ATOM 1255 N N . GLY A 1 163 ? 6.659 0.604 -11.182 1.00 92.81 163 GLY A N 1
ATOM 1256 C CA . GLY A 1 163 ? 7.802 0.638 -12.087 1.00 92.81 163 GLY A CA 1
ATOM 1257 C C . GLY A 1 163 ? 8.411 -0.730 -12.389 1.00 92.81 163 GLY A C 1
ATOM 1258 O O . GLY A 1 163 ? 9.468 -0.772 -13.018 1.00 92.81 163 GLY A O 1
ATOM 1259 N N . GLY A 1 164 ? 7.795 -1.822 -11.928 1.00 91.38 164 GLY A N 1
ATOM 1260 C CA . GLY A 1 164 ? 8.330 -3.178 -12.030 1.00 91.38 164 GLY A CA 1
ATOM 1261 C C . GLY A 1 164 ? 9.221 -3.538 -10.847 1.00 91.38 164 GLY A C 1
ATOM 1262 O O . GLY A 1 164 ? 9.044 -3.033 -9.742 1.00 91.38 164 GLY A O 1
ATOM 1263 N N . PHE A 1 165 ? 10.184 -4.425 -11.077 1.00 89.44 165 PHE A N 1
ATOM 1264 C CA . PHE A 1 165 ? 11.107 -4.895 -10.047 1.00 89.44 165 PHE A CA 1
ATOM 1265 C C . PHE A 1 165 ? 12.556 -4.755 -10.507 1.00 89.44 165 PHE A C 1
ATOM 1267 O O . PHE A 1 165 ? 12.876 -5.065 -11.653 1.00 89.44 165 PHE A O 1
ATOM 1274 N N . SER A 1 166 ? 13.425 -4.368 -9.576 1.00 85.56 166 SER A N 1
ATOM 1275 C CA . SER A 1 166 ? 14.881 -4.488 -9.659 1.00 85.56 166 SER A CA 1
ATOM 1276 C C . SER A 1 166 ? 15.306 -5.635 -8.757 1.00 85.56 166 SER A C 1
ATOM 1278 O O . SER A 1 166 ? 15.353 -5.500 -7.534 1.00 85.56 166 SER A O 1
ATOM 1280 N N . GLY A 1 167 ? 15.515 -6.813 -9.349 1.00 88.12 167 GLY A N 1
ATOM 1281 C CA . GLY A 1 167 ? 15.715 -8.042 -8.581 1.00 88.12 167 GLY A CA 1
ATOM 1282 C C . GLY A 1 167 ? 14.525 -8.333 -7.657 1.00 88.12 167 GLY A C 1
ATOM 1283 O O . GLY A 1 167 ? 13.427 -8.641 -8.125 1.00 88.12 167 GLY A O 1
ATOM 1284 N N . GLU A 1 168 ? 14.749 -8.231 -6.346 1.00 90.38 168 GLU A N 1
ATOM 1285 C CA . GLU A 1 168 ? 13.743 -8.483 -5.301 1.00 90.38 168 GLU A CA 1
ATOM 1286 C C . GLU A 1 168 ? 13.047 -7.209 -4.797 1.00 90.38 168 GLU A C 1
ATOM 1288 O O . GLU A 1 168 ? 12.132 -7.291 -3.980 1.00 90.38 168 GLU A O 1
ATOM 1293 N N . THR A 1 169 ? 13.433 -6.031 -5.291 1.00 91.00 169 THR A N 1
ATOM 1294 C CA . THR A 1 169 ? 12.900 -4.751 -4.814 1.00 91.00 169 THR A CA 1
ATOM 1295 C C . THR A 1 169 ? 11.918 -4.155 -5.815 1.00 91.00 169 THR A C 1
ATOM 1297 O O . THR A 1 169 ? 12.186 -4.097 -7.016 1.00 91.00 169 THR A O 1
ATOM 1300 N N . LEU A 1 170 ? 10.771 -3.687 -5.318 1.00 93.19 170 LEU A N 1
ATOM 1301 C CA . LEU A 1 170 ? 9.792 -2.946 -6.109 1.00 93.19 170 LEU A CA 1
ATOM 1302 C C . LEU A 1 170 ? 10.389 -1.610 -6.571 1.00 93.19 170 LEU A C 1
ATOM 1304 O O . LEU A 1 170 ? 10.945 -0.854 -5.772 1.00 93.19 170 LEU A O 1
ATOM 1308 N N . TRP A 1 171 ? 10.215 -1.291 -7.849 1.00 93.94 171 TRP A N 1
ATOM 1309 C CA . TRP A 1 171 ? 10.442 0.048 -8.372 1.00 93.94 171 TRP A CA 1
ATOM 1310 C C . TRP A 1 171 ? 9.161 0.868 -8.330 1.00 93.94 171 TRP A C 1
ATOM 1312 O O . TRP A 1 171 ? 8.100 0.448 -8.786 1.00 93.94 171 TRP A O 1
ATOM 1322 N N . ILE A 1 172 ? 9.290 2.086 -7.822 1.00 94.19 172 ILE A N 1
ATOM 1323 C CA . ILE A 1 172 ? 8.259 3.108 -7.847 1.00 94.19 172 ILE A CA 1
ATOM 1324 C C . ILE A 1 172 ? 8.618 4.122 -8.924 1.00 94.19 172 ILE A C 1
ATOM 1326 O O . ILE A 1 172 ? 9.718 4.672 -8.953 1.00 94.19 172 ILE A O 1
ATOM 1330 N N . LEU A 1 173 ? 7.654 4.398 -9.791 1.00 94.06 173 LEU A N 1
ATOM 1331 C CA . LEU A 1 173 ? 7.684 5.517 -10.717 1.00 94.06 173 LEU A CA 1
ATOM 1332 C C . LEU A 1 173 ? 7.064 6.741 -10.045 1.00 94.06 173 LEU A C 1
ATOM 1334 O O . LEU A 1 173 ? 5.892 6.726 -9.670 1.00 94.06 173 LEU A O 1
ATOM 1338 N N . TYR A 1 174 ? 7.842 7.808 -9.912 1.00 93.75 174 TYR A N 1
ATOM 1339 C CA . TYR A 1 174 ? 7.389 9.089 -9.388 1.00 93.75 174 TYR A CA 1
ATOM 1340 C C . TYR A 1 174 ? 7.973 10.228 -10.223 1.00 93.75 174 TYR A C 1
ATOM 1342 O O . TYR A 1 174 ? 9.182 10.301 -10.427 1.00 93.75 174 TYR A O 1
ATOM 1350 N N . ASP A 1 175 ? 7.102 11.101 -10.736 1.00 89.94 175 ASP A N 1
ATOM 1351 C CA . ASP A 1 175 ? 7.469 12.254 -11.578 1.00 89.94 175 ASP A CA 1
ATOM 1352 C C . ASP A 1 175 ? 8.382 11.894 -12.776 1.00 89.94 175 ASP A C 1
ATOM 1354 O O . ASP A 1 175 ? 9.333 12.594 -13.119 1.00 89.94 175 ASP A O 1
ATOM 1358 N N . GLY A 1 176 ? 8.114 10.743 -13.406 1.00 87.94 176 GLY A N 1
ATOM 1359 C CA . GLY A 1 176 ? 8.883 10.238 -14.553 1.00 87.94 176 GLY A CA 1
ATOM 1360 C C . GLY A 1 176 ? 10.253 9.645 -14.202 1.00 87.94 176 GLY A C 1
ATOM 1361 O O . GLY A 1 176 ? 11.005 9.283 -15.106 1.00 87.94 176 GLY A O 1
ATOM 1362 N N . GLN A 1 177 ? 10.582 9.528 -12.915 1.00 91.88 177 GLN A N 1
ATOM 1363 C CA . GLN A 1 177 ? 11.804 8.897 -12.424 1.00 91.88 177 GLN A CA 1
ATOM 1364 C C . GLN A 1 177 ? 11.482 7.591 -11.693 1.00 91.88 177 GLN A C 1
ATOM 1366 O O . GLN A 1 177 ? 10.434 7.468 -11.059 1.00 91.88 177 GLN A O 1
ATOM 1371 N N . ARG A 1 178 ? 12.385 6.610 -11.795 1.00 92.62 178 ARG A N 1
ATOM 1372 C CA . ARG A 1 178 ? 12.293 5.337 -11.071 1.00 92.62 178 ARG A CA 1
ATOM 1373 C C . ARG A 1 178 ? 13.154 5.373 -9.828 1.00 92.62 178 ARG A C 1
ATOM 1375 O O . ARG A 1 178 ? 14.297 5.820 -9.885 1.00 92.62 178 ARG A O 1
ATOM 1382 N N . PHE A 1 179 ? 12.607 4.832 -8.754 1.00 94.44 179 PHE A N 1
ATOM 1383 C CA . PHE A 1 179 ? 13.304 4.650 -7.498 1.00 94.44 179 PHE A CA 1
ATOM 1384 C C . PHE A 1 179 ? 13.013 3.258 -6.947 1.00 94.44 179 PHE A C 1
ATOM 1386 O O . PHE A 1 179 ? 11.889 2.772 -7.063 1.00 94.44 179 PHE A O 1
ATOM 1393 N N . GLU A 1 180 ? 14.000 2.625 -6.321 1.00 93.94 180 GLU A N 1
ATOM 1394 C CA . GLU A 1 180 ? 13.742 1.483 -5.439 1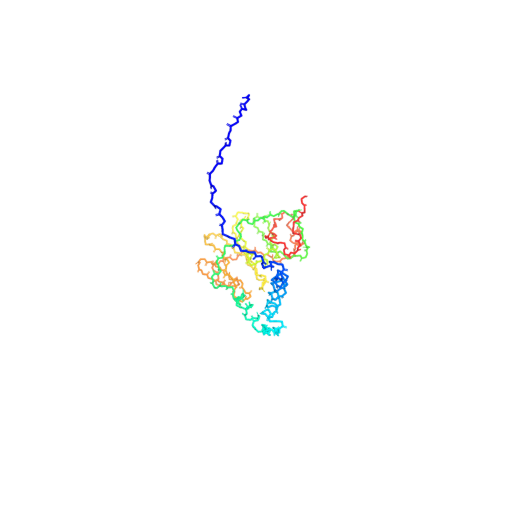.00 93.94 180 GLU A CA 1
ATOM 1395 C C . GLU A 1 180 ? 12.862 1.935 -4.277 1.00 93.94 180 GLU A C 1
ATOM 1397 O O . GLU A 1 180 ? 13.033 3.038 -3.774 1.00 93.94 180 GLU A O 1
ATOM 1402 N N . GLN A 1 181 ? 11.869 1.129 -3.897 1.00 94.06 181 GLN A N 1
ATOM 1403 C CA . GLN A 1 181 ? 10.873 1.481 -2.877 1.00 94.06 181 GLN A CA 1
ATOM 1404 C C . GLN A 1 181 ? 11.509 1.907 -1.540 1.00 94.06 181 GLN A C 1
ATOM 1406 O O . GLN A 1 181 ? 10.961 2.744 -0.825 1.00 94.06 181 GLN A O 1
ATOM 1411 N N . ASP A 1 182 ? 12.659 1.336 -1.196 1.00 91.69 182 ASP A N 1
ATOM 1412 C CA . ASP A 1 182 ? 13.426 1.607 0.020 1.00 91.69 182 ASP A CA 1
ATOM 1413 C C . ASP A 1 182 ? 14.547 2.645 -0.163 1.00 91.69 182 ASP A C 1
ATOM 1415 O O . ASP A 1 182 ? 15.303 2.894 0.778 1.00 91.69 182 ASP A O 1
ATOM 1419 N N . ALA A 1 183 ? 14.644 3.286 -1.332 1.00 92.44 183 ALA A N 1
ATOM 1420 C CA . ALA A 1 183 ? 15.632 4.326 -1.585 1.00 92.44 183 ALA A CA 1
ATOM 1421 C C . ALA A 1 183 ? 15.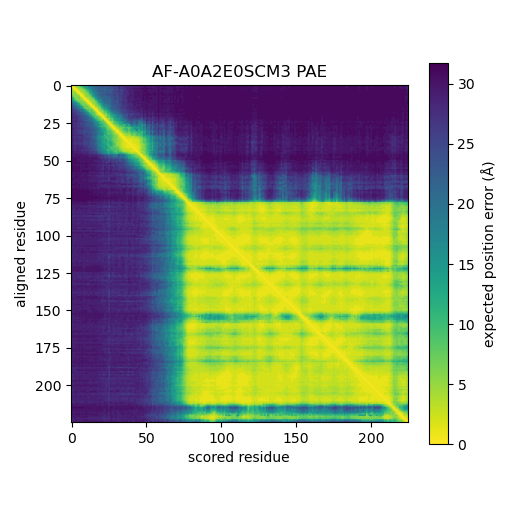433 5.538 -0.651 1.00 92.44 183 ALA A C 1
ATOM 1423 O O . ALA A 1 183 ? 14.316 6.003 -0.410 1.00 92.44 183 ALA A O 1
ATOM 1424 N N . GLU A 1 184 ? 16.531 6.095 -0.137 1.00 89.56 184 GLU A N 1
ATOM 1425 C CA . GLU A 1 184 ? 16.487 7.259 0.762 1.00 89.56 184 GLU A CA 1
ATOM 1426 C C . GLU A 1 184 ? 16.231 8.568 -0.005 1.00 89.56 184 GLU A C 1
ATOM 1428 O O . GLU A 1 184 ? 15.741 9.552 0.551 1.00 89.56 184 GLU A O 1
ATOM 1433 N N . GLU A 1 185 ? 16.572 8.593 -1.293 1.00 89.75 185 GLU A N 1
ATOM 1434 C CA . GLU A 1 185 ? 16.506 9.757 -2.172 1.00 89.75 185 GLU A CA 1
ATOM 1435 C C . GLU A 1 185 ? 15.137 9.996 -2.818 1.00 89.75 185 GLU A C 1
ATOM 1437 O O . GLU A 1 185 ? 14.980 10.994 -3.530 1.00 89.75 185 GLU A O 1
ATOM 1442 N N . ILE A 1 186 ? 14.148 9.118 -2.596 1.00 90.75 186 ILE A N 1
ATOM 1443 C CA . ILE A 1 186 ? 12.812 9.305 -3.169 1.00 90.75 186 ILE A CA 1
ATOM 1444 C C . ILE A 1 186 ? 12.247 10.631 -2.648 1.00 90.75 186 ILE A C 1
ATOM 1446 O O . ILE A 1 186 ? 12.132 10.815 -1.434 1.00 90.75 186 ILE A O 1
ATOM 1450 N N . PRO A 1 187 ? 11.829 11.561 -3.523 1.00 91.56 187 PRO A N 1
ATOM 1451 C CA . PRO A 1 187 ? 11.280 12.856 -3.118 1.00 91.56 187 PRO A CA 1
ATOM 1452 C C . PRO A 1 187 ? 9.823 12.746 -2.621 1.00 91.56 187 PRO A C 1
ATOM 1454 O O . PRO A 1 187 ? 8.975 13.584 -2.934 1.00 91.56 187 PRO A O 1
ATOM 1457 N N . LEU A 1 188 ? 9.530 11.707 -1.838 1.00 91.50 188 LEU A N 1
ATOM 1458 C CA . LEU A 1 188 ? 8.248 11.420 -1.215 1.00 91.50 188 LEU A CA 1
ATOM 1459 C C . LEU A 1 188 ? 8.401 11.445 0.301 1.00 91.50 188 LEU A C 1
ATOM 1461 O O . LEU A 1 188 ? 9.293 10.833 0.882 1.00 91.50 188 LEU A O 1
ATOM 1465 N N . LYS A 1 189 ? 7.490 12.143 0.970 1.00 92.81 189 LYS A N 1
ATOM 1466 C CA . LYS A 1 189 ? 7.484 12.212 2.427 1.00 92.81 189 LYS A CA 1
ATOM 1467 C C . LYS A 1 189 ? 6.828 10.956 2.996 1.00 92.81 189 LYS A C 1
ATOM 1469 O O . LYS A 1 189 ? 5.682 10.662 2.665 1.00 92.81 189 LYS A O 1
ATOM 1474 N N . SER A 1 190 ? 7.516 10.249 3.889 1.00 93.56 190 SER A N 1
ATOM 1475 C CA . SER A 1 190 ? 6.936 9.101 4.592 1.00 93.56 190 SER A CA 1
ATOM 1476 C C . SER A 1 190 ? 5.749 9.511 5.471 1.00 93.56 190 SER A C 1
ATOM 1478 O O . SER A 1 190 ? 5.737 10.583 6.084 1.00 93.56 190 SER A O 1
ATOM 1480 N N . PHE A 1 191 ? 4.770 8.622 5.569 1.00 93.25 191 PHE A N 1
ATOM 1481 C CA . PHE A 1 191 ? 3.577 8.751 6.390 1.00 93.25 191 PHE A CA 1
ATOM 1482 C C . PHE A 1 191 ? 3.542 7.625 7.445 1.00 93.25 191 PHE A C 1
ATOM 1484 O O . PHE A 1 191 ? 3.940 6.498 7.136 1.00 93.25 191 PHE A O 1
ATOM 1491 N N . PRO A 1 192 ? 3.102 7.889 8.692 1.00 95.25 192 PRO A N 1
ATOM 1492 C CA . PRO A 1 192 ? 3.096 6.877 9.748 1.00 95.25 192 PRO A CA 1
ATOM 1493 C C . PRO A 1 192 ? 2.266 5.636 9.397 1.00 95.25 192 PRO A C 1
ATOM 1495 O O . PRO A 1 192 ? 1.127 5.740 8.946 1.00 95.25 192 PRO A O 1
ATOM 1498 N N . SER A 1 193 ? 2.835 4.460 9.654 1.00 97.62 193 SER A N 1
ATOM 1499 C CA . SER A 1 193 ? 2.176 3.160 9.507 1.00 97.62 193 SER A CA 1
ATOM 1500 C C . SER A 1 193 ? 2.814 2.121 10.431 1.00 97.62 193 SER A C 1
ATOM 1502 O O . SER A 1 193 ? 3.891 2.354 10.987 1.00 97.62 193 SER A O 1
ATOM 1504 N N . VAL A 1 194 ? 2.148 0.981 10.616 1.00 98.12 194 VAL A N 1
ATOM 1505 C CA . VAL A 1 194 ? 2.644 -0.134 11.435 1.00 98.12 194 VAL A CA 1
ATOM 1506 C C . VAL A 1 194 ? 2.366 -1.477 10.759 1.00 98.12 194 VAL A C 1
ATOM 1508 O O . VAL A 1 194 ? 1.252 -1.715 10.307 1.00 98.12 194 VAL A O 1
ATOM 1511 N N . LYS A 1 195 ? 3.354 -2.381 10.715 1.00 98.19 195 LYS A N 1
ATOM 1512 C CA . LYS A 1 195 ? 3.132 -3.809 10.418 1.00 98.19 195 LYS A CA 1
ATOM 1513 C C . LYS A 1 195 ? 2.774 -4.509 11.728 1.00 98.19 195 LYS A C 1
ATOM 1515 O O . LYS A 1 195 ? 3.567 -4.495 12.666 1.00 98.19 195 LYS A O 1
ATOM 1520 N N . THR A 1 196 ? 1.590 -5.099 11.808 1.00 98.50 196 THR A N 1
ATOM 1521 C CA . THR A 1 196 ? 1.093 -5.804 13.003 1.00 98.50 196 THR A CA 1
ATOM 1522 C C . THR A 1 196 ? 0.167 -6.941 12.577 1.00 98.50 196 THR A C 1
ATOM 1524 O O . THR A 1 196 ? -0.156 -7.067 11.394 1.00 98.50 196 THR A O 1
ATOM 1527 N N . 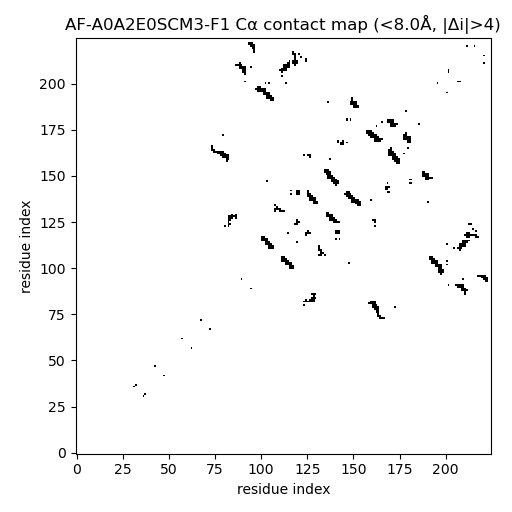THR A 1 197 ? -0.231 -7.797 13.513 1.00 98.44 197 THR A N 1
ATOM 1528 C CA . THR A 1 197 ? -1.218 -8.842 13.228 1.00 98.44 197 THR A CA 1
ATOM 1529 C C . THR A 1 197 ? -2.623 -8.253 13.131 1.00 98.44 197 THR A C 1
ATOM 1531 O O . THR A 1 197 ? -2.947 -7.235 13.755 1.00 98.44 197 THR A O 1
ATOM 1534 N N . TRP A 1 198 ? -3.497 -8.920 12.381 1.00 98.25 198 TRP A N 1
ATOM 1535 C CA . TRP A 1 198 ? -4.900 -8.545 12.275 1.00 98.25 198 TRP A CA 1
ATOM 1536 C C . TRP A 1 198 ? -5.587 -8.511 13.643 1.00 98.25 198 TRP A C 1
ATOM 1538 O O . TRP A 1 198 ? -6.355 -7.590 13.931 1.00 98.25 198 TRP A O 1
ATOM 1548 N N . ALA A 1 199 ? -5.279 -9.477 14.513 1.00 98.19 199 ALA A N 1
ATOM 1549 C CA . ALA A 1 199 ? -5.804 -9.534 15.872 1.00 98.19 199 ALA A CA 1
ATOM 1550 C C . ALA A 1 199 ? -5.460 -8.297 16.705 1.00 98.19 199 ALA A C 1
ATOM 1552 O O . ALA A 1 199 ? -6.349 -7.709 17.327 1.00 98.19 199 ALA A O 1
ATOM 1553 N N . GLU A 1 200 ? -4.189 -7.899 16.712 1.00 98.44 200 GLU A N 1
ATOM 1554 C CA . GLU A 1 200 ? -3.717 -6.735 17.463 1.00 98.44 200 GLU A CA 1
ATOM 1555 C C . GLU A 1 200 ? -4.324 -5.442 16.914 1.00 98.44 200 GLU A C 1
ATOM 1557 O O . GLU A 1 200 ? -4.819 -4.616 17.685 1.00 98.44 200 GLU A O 1
ATOM 1562 N N . TRP A 1 201 ? -4.358 -5.289 15.586 1.00 98.50 201 TRP A N 1
ATOM 1563 C CA . TRP A 1 201 ? -4.908 -4.096 14.948 1.00 98.50 201 TRP A CA 1
ATOM 1564 C C . TRP A 1 201 ? -6.404 -3.929 15.216 1.00 98.50 201 TRP A C 1
ATOM 1566 O O . TRP A 1 201 ? -6.834 -2.884 15.703 1.00 98.50 201 TRP A O 1
ATOM 1576 N N . LYS A 1 202 ? -7.216 -4.964 14.959 1.00 97.50 202 LYS A N 1
ATOM 1577 C CA . LYS A 1 202 ? -8.679 -4.883 15.124 1.00 97.50 202 LYS A CA 1
ATOM 1578 C C . LYS A 1 202 ? -9.103 -4.734 16.587 1.00 97.50 202 LYS A C 1
ATOM 1580 O O . LYS A 1 202 ? -10.185 -4.219 16.860 1.00 97.50 202 LYS A O 1
ATOM 1585 N N . GLN A 1 203 ? -8.270 -5.176 17.534 1.00 97.88 203 GLN A N 1
ATOM 1586 C CA . GLN A 1 203 ? -8.499 -4.944 18.960 1.00 97.88 203 GLN A CA 1
ATOM 1587 C C . GLN A 1 203 ? -8.378 -3.455 19.311 1.00 97.88 203 GLN A C 1
ATOM 1589 O O . GLN A 1 203 ? -9.165 -2.952 20.113 1.00 97.88 203 GLN A O 1
ATOM 1594 N N . GLN A 1 204 ? -7.401 -2.762 18.723 1.00 97.81 204 GLN A N 1
ATOM 1595 C CA . GLN A 1 204 ? -7.152 -1.337 18.956 1.00 97.81 204 GLN A CA 1
ATOM 1596 C C . GLN A 1 204 ? -8.088 -0.446 18.127 1.00 97.81 204 GLN A C 1
ATOM 1598 O O . GLN A 1 204 ? -8.528 0.599 18.604 1.00 97.81 204 GLN A O 1
ATOM 1603 N N . HIS A 1 205 ? -8.452 -0.893 16.922 1.00 98.12 205 HIS A N 1
ATOM 1604 C CA . HIS A 1 205 ? -9.266 -0.155 15.957 1.00 98.12 205 HIS A CA 1
ATOM 1605 C C . HIS A 1 205 ? -10.481 -0.986 15.498 1.00 98.12 205 HIS A C 1
ATOM 1607 O O . HIS A 1 205 ? -10.530 -1.444 14.356 1.00 98.12 205 HIS A O 1
ATOM 1613 N N . PRO A 1 206 ? -11.501 -1.186 16.354 1.00 97.44 206 PRO A N 1
ATOM 1614 C CA . PRO A 1 206 ? -12.645 -2.052 16.042 1.00 97.44 206 PRO A CA 1
ATOM 1615 C C . PRO A 1 206 ? -13.540 -1.529 14.908 1.00 97.44 206 PRO A C 1
ATOM 1617 O O . PRO A 1 206 ? -14.312 -2.295 14.335 1.00 97.44 206 PRO A O 1
ATOM 1620 N N . GLU A 1 207 ? -13.442 -0.240 14.579 1.00 97.06 207 GLU A N 1
ATOM 1621 C CA . GLU A 1 207 ? -14.169 0.409 13.478 1.00 97.06 207 GLU A CA 1
ATOM 1622 C C . GLU A 1 207 ? -13.300 0.586 12.220 1.00 97.06 207 GLU A C 1
ATOM 1624 O O . GLU A 1 207 ? -13.675 1.311 11.301 1.00 97.06 207 GLU A O 1
ATOM 1629 N N . THR A 1 208 ? -12.121 -0.049 12.171 1.00 98.44 208 THR A N 1
ATOM 1630 C CA . THR A 1 208 ? -11.199 0.084 11.040 1.00 98.44 208 THR A CA 1
ATOM 1631 C C . THR A 1 208 ? -11.836 -0.393 9.734 1.00 98.44 208 THR A C 1
ATOM 1633 O O . THR A 1 208 ? -12.532 -1.412 9.682 1.00 98.44 208 THR A O 1
ATOM 1636 N N . LEU A 1 209 ? -11.552 0.336 8.659 1.00 98.25 209 LEU A N 1
ATOM 1637 C CA . LEU A 1 209 ? -11.744 -0.162 7.304 1.00 98.25 209 LEU A CA 1
ATOM 1638 C C . LEU A 1 209 ? -10.665 -1.190 6.965 1.00 98.25 209 LEU A C 1
ATOM 1640 O O . LEU A 1 209 ? -9.566 -1.152 7.514 1.00 98.25 209 LEU A O 1
ATOM 1644 N N . VAL A 1 210 ? -10.970 -2.099 6.048 1.00 98.00 210 VAL A N 1
ATOM 1645 C CA . VAL A 1 210 ? -10.070 -3.183 5.661 1.00 98.00 210 VAL A CA 1
ATOM 1646 C C . VAL A 1 210 ? -9.987 -3.268 4.145 1.00 98.00 210 VAL A C 1
ATOM 1648 O O . VAL A 1 210 ? -11.006 -3.407 3.466 1.00 98.00 210 VAL A O 1
ATOM 1651 N N . TYR A 1 211 ? -8.769 -3.208 3.622 1.00 96.69 211 TYR A N 1
ATOM 1652 C CA . TYR A 1 211 ? -8.435 -3.583 2.256 1.00 96.69 211 TYR A CA 1
ATOM 1653 C C . TYR A 1 211 ? -7.936 -5.029 2.240 1.00 96.69 211 TYR A C 1
ATOM 1655 O O . TYR A 1 211 ? -7.012 -5.371 2.978 1.00 96.69 211 TYR A O 1
ATOM 1663 N N . VAL A 1 212 ? -8.554 -5.873 1.411 1.00 94.19 212 VAL A N 1
ATOM 1664 C CA . VAL A 1 212 ? -8.279 -7.322 1.350 1.00 94.19 212 VAL A CA 1
ATOM 1665 C C . VAL A 1 212 ? -7.664 -7.781 0.026 1.00 94.19 212 VAL A C 1
ATOM 1667 O O . VAL A 1 212 ? -7.524 -8.981 -0.182 1.00 94.19 212 VAL A O 1
ATOM 1670 N N . GLY A 1 213 ? -7.315 -6.851 -0.865 1.00 90.00 213 GLY A N 1
ATOM 1671 C CA . GLY A 1 213 ? -6.870 -7.178 -2.221 1.00 90.00 213 GLY A CA 1
ATOM 1672 C C . GLY A 1 213 ? -7.999 -7.355 -3.235 1.00 90.00 213 GLY A C 1
ATOM 1673 O O . GLY A 1 213 ? -9.188 -7.320 -2.902 1.00 90.00 213 GLY A O 1
ATOM 1674 N N . LEU A 1 214 ? -7.604 -7.537 -4.495 1.00 78.19 214 LEU A N 1
ATOM 1675 C CA . LEU A 1 214 ? -8.463 -7.855 -5.639 1.00 78.19 214 LEU A CA 1
ATOM 1676 C C . LEU A 1 214 ? -8.541 -9.375 -5.912 1.00 78.19 214 LEU A C 1
ATOM 1678 O O . LEU A 1 214 ? -9.369 -9.794 -6.723 1.00 78.19 214 LEU A O 1
ATOM 1682 N N . GLY A 1 215 ? -7.748 -10.202 -5.214 1.00 59.06 215 GLY A N 1
ATOM 1683 C CA . GLY A 1 215 ? -7.657 -11.657 -5.405 1.00 59.06 215 GLY A CA 1
ATOM 1684 C C . GLY A 1 215 ? -7.583 -12.462 -4.097 1.00 59.06 215 GLY A C 1
ATOM 1685 O O . GLY A 1 215 ? -7.022 -12.026 -3.097 1.00 59.06 215 GLY A O 1
ATOM 1686 N N . MET A 1 216 ? -8.179 -13.661 -4.092 1.00 53.31 216 MET A N 1
ATOM 1687 C CA . MET A 1 216 ? -8.255 -14.581 -2.942 1.00 53.31 216 MET A CA 1
ATOM 1688 C C . MET A 1 216 ? -6.958 -15.391 -2.766 1.00 53.31 216 MET A C 1
ATOM 1690 O O . MET A 1 216 ? -6.966 -16.612 -2.921 1.00 53.31 216 MET A O 1
ATOM 1694 N N . SER A 1 217 ? -5.831 -14.745 -2.469 1.00 54.31 217 SER A N 1
ATOM 1695 C CA . SER A 1 217 ? -4.547 -15.454 -2.332 1.00 54.31 217 SER A CA 1
ATOM 1696 C C . SER A 1 217 ? -4.526 -16.462 -1.163 1.00 54.31 217 SER A C 1
ATOM 1698 O O . SER A 1 217 ? -3.785 -17.439 -1.220 1.00 54.31 217 SER A O 1
ATOM 1700 N N . HIS A 1 218 ? -5.373 -16.281 -0.135 1.00 53.97 218 HIS A N 1
ATOM 1701 C CA . HIS A 1 218 ? -5.354 -17.066 1.116 1.00 53.97 218 HIS A CA 1
ATOM 1702 C C . HIS A 1 218 ? -6.724 -17.636 1.554 1.00 53.97 218 HIS A C 1
ATOM 1704 O O . HIS A 1 218 ? -6.992 -17.829 2.739 1.00 53.97 218 HIS A O 1
ATOM 1710 N N . GLY A 1 219 ? -7.606 -17.965 0.604 1.00 61.19 219 GLY A N 1
ATOM 1711 C CA . GLY A 1 219 ? -8.962 -18.452 0.903 1.00 61.19 219 GLY A CA 1
ATOM 1712 C C . GLY A 1 219 ? -9.994 -17.317 0.970 1.00 61.19 219 GLY A C 1
ATOM 1713 O O . GLY A 1 219 ? -9.730 -16.233 0.446 1.00 61.19 219 GLY A O 1
ATOM 1714 N N . PRO A 1 220 ? -11.199 -17.546 1.531 1.00 74.69 220 PRO A N 1
ATOM 1715 C CA . PRO A 1 220 ? -12.214 -16.502 1.586 1.00 74.69 220 PRO A CA 1
ATOM 1716 C C . PRO A 1 220 ? -11.715 -15.379 2.493 1.00 74.69 220 PRO A C 1
ATOM 1718 O O . PRO A 1 220 ? -11.479 -15.627 3.667 1.00 74.69 220 PRO A O 1
ATOM 1721 N N . THR A 1 221 ? -11.556 -14.170 1.949 1.00 79.44 221 THR A N 1
ATOM 1722 C CA . THR A 1 221 ? -11.226 -12.947 2.707 1.00 79.44 221 THR A CA 1
ATOM 1723 C C . THR A 1 221 ? -12.473 -12.169 3.130 1.00 79.44 221 THR A C 1
ATOM 1725 O O . THR A 1 221 ? -12.423 -11.287 3.992 1.00 79.44 221 THR A O 1
ATOM 1728 N N . LEU A 1 222 ? -13.613 -12.505 2.528 1.00 83.75 222 LEU A N 1
ATOM 1729 C CA . LEU A 1 222 ? -14.923 -11.914 2.761 1.00 83.75 222 LEU A CA 1
ATOM 1730 C C . LEU A 1 222 ? -15.879 -12.988 3.267 1.00 83.75 222 LEU A C 1
ATOM 1732 O O . LEU A 1 222 ? -15.795 -14.147 2.863 1.00 83.75 222 LEU A O 1
ATOM 1736 N N . LYS A 1 223 ? -16.781 -12.603 4.167 1.00 84.19 223 LYS A N 1
ATOM 1737 C CA . LYS A 1 223 ? -17.864 -13.488 4.598 1.00 84.19 223 LYS A CA 1
ATOM 1738 C C . LYS A 1 223 ? -18.900 -13.611 3.487 1.00 84.19 223 LYS A C 1
ATOM 1740 O O . LYS A 1 223 ? -19.181 -12.627 2.805 1.00 84.19 223 LYS A O 1
ATOM 1745 N N . ASP A 1 224 ? -19.488 -14.797 3.369 1.00 81.25 224 ASP A N 1
ATOM 1746 C CA . ASP A 1 224 ? -20.684 -15.001 2.555 1.00 81.25 224 ASP A CA 1
ATOM 1747 C C . ASP A 1 224 ? -21.821 -14.103 3.081 1.00 81.25 224 ASP A C 1
ATOM 1749 O O . ASP A 1 224 ? -21.988 -13.964 4.299 1.00 81.25 224 ASP A O 1
ATOM 1753 N N . GLU A 1 225 ? -22.552 -13.461 2.163 1.00 60.69 225 GLU A N 1
ATOM 1754 C CA . GLU A 1 225 ? -23.697 -12.585 2.475 1.00 60.69 225 GLU A CA 1
ATOM 1755 C C . GLU A 1 225 ? -24.901 -13.342 3.059 1.00 60.69 225 GLU A C 1
ATOM 1757 O O . GLU A 1 225 ? -25.198 -14.472 2.603 1.00 60.69 225 GLU A O 1
#

Radius of gyration: 39.23 Å; Cα contacts (8 Å, |Δi|>4): 336; chains: 1; bounding box: 80×81×106 Å

Nearest PDB structures (foldseek):
  5joy-assembly1_A  TM=1.993E-01  e=1.296E+00  Bacteroides ovatus
  2pma-assembly1_A  TM=2.413E-01  e=4.039E+00  Legionella pneumophila subsp. pneumophila str. Philadelphia 1

Mean predicted aligned error: 16.36 Å

Secondary structure (DSSP, 8-state):
----------------------TTSSHHHHHHHHHHHHHHHHHHHS-TT----------HHHHHHHHHHHS-SS--TT--EE-BSS---EETTTB---TT-EEEEEEETTEEEEEEGGGG-STT-SEEEEEETTEEEEEEE-TTT--EEEEE-TT----EEEEEEETTEEEEEETTEEEETT-TT-S-EE---EEEEHHHHHHH-TT-EEE--SS-TTS--B---